Protein AF-A0A8H7IJD4-F1 (afdb_monomer_lite)

Radius of gyration: 26.5 Å; chains: 1; bounding box: 84×58×60 Å

InterPro domains:
  IPR009772 Cell division cycle protein 123 [PF07065] (164-296)
  IPR009772 Cell division cycle protein 123 [PTHR15323] (153-296)
  IPR036908 RlpA-like domain superfamily [G3DSA:2.40.40.10] (38-141)
  IPR036908 RlpA-like domain superfamily [SSF50685] (39-132)

Secondary structure (DSSP, 8-state):
------EEEEE--PPPPP-PPPPPP---------PPPSS------EEE--GGGS--TTS----TTS-EEEEEHHHHHHT-SSS-GGG-TTTT-EEEEEETTEEEEEEEEEEESS--TT-EEE-HHHHTTT-TT-SS---TT------SPPP-HHHHHHTSHHHHHHHHTTTS--EEEE----HHHHHHHHSSS-PPPTT-S--------------------------------HHHHHHHHHHHHHHSSEEEE-SS---GGGGGG--SSSTT-B-SHHHHHHHHHT-HHHHHTT-HHHHTTT-

Structure (mmCIF, N/CA/C/O backbone):
data_AF-A0A8H7IJD4-F1
#
_entry.id   AF-A0A8H7IJD4-F1
#
loop_
_atom_site.group_PDB
_atom_site.id
_atom_site.type_symbol
_atom_site.label_atom_id
_atom_site.label_alt_id
_atom_site.label_comp_id
_atom_site.label_asym_id
_atom_site.label_entity_id
_atom_site.label_seq_id
_atom_site.pdbx_PDB_ins_code
_atom_site.Cartn_x
_atom_site.Cartn_y
_atom_site.Cartn_z
_atom_site.occupancy
_atom_site.B_iso_or_equiv
_atom_site.auth_seq_id
_atom_site.auth_comp_id
_atom_site.auth_asym_id
_atom_site.auth_atom_id
_atom_site.pdbx_PDB_model_num
ATOM 1 N N . MET A 1 1 ? 12.137 -25.900 -1.330 1.00 32.31 1 MET A N 1
ATOM 2 C CA . MET A 1 1 ? 12.621 -24.889 -2.290 1.00 32.31 1 MET A CA 1
ATOM 3 C C . MET A 1 1 ? 11.416 -24.351 -3.039 1.00 32.31 1 MET A C 1
ATOM 5 O O . MET A 1 1 ? 10.954 -24.992 -3.971 1.00 32.31 1 MET A O 1
ATOM 9 N N . TYR A 1 2 ? 10.829 -23.260 -2.551 1.00 36.00 2 TYR A N 1
ATOM 10 C CA . TYR A 1 2 ? 9.745 -22.553 -3.235 1.00 36.00 2 TYR A CA 1
ATOM 11 C C . TYR A 1 2 ? 10.365 -21.300 -3.863 1.00 36.00 2 TYR A C 1
ATOM 13 O O . TYR A 1 2 ? 11.149 -20.629 -3.205 1.00 36.00 2 TYR A O 1
ATOM 21 N N . ALA A 1 3 ? 10.101 -21.036 -5.142 1.00 40.50 3 ALA A N 1
ATOM 22 C CA . ALA A 1 3 ? 10.616 -19.856 -5.835 1.00 40.50 3 ALA A CA 1
ATOM 23 C C . ALA A 1 3 ? 9.852 -18.612 -5.352 1.00 40.50 3 ALA A C 1
ATOM 25 O O . ALA A 1 3 ? 8.626 -18.565 -5.479 1.00 40.50 3 ALA A O 1
ATOM 26 N N . PHE A 1 4 ? 10.558 -17.641 -4.764 1.00 48.38 4 PHE A N 1
ATOM 27 C CA . PHE A 1 4 ? 9.949 -16.586 -3.942 1.00 48.38 4 PHE A CA 1
ATOM 28 C C . PHE A 1 4 ? 9.751 -15.228 -4.616 1.00 48.38 4 PHE A C 1
ATOM 30 O O . PHE A 1 4 ? 9.221 -14.333 -3.971 1.00 48.38 4 PHE A O 1
ATOM 37 N N . ALA A 1 5 ? 10.030 -15.063 -5.905 1.00 37.16 5 ALA A N 1
ATOM 38 C CA . ALA A 1 5 ? 9.711 -13.810 -6.582 1.00 37.16 5 ALA A CA 1
ATOM 39 C C . ALA A 1 5 ? 8.950 -14.075 -7.888 1.00 37.16 5 ALA A C 1
ATOM 41 O O . ALA A 1 5 ? 9.388 -14.822 -8.766 1.00 37.16 5 ALA A O 1
ATOM 42 N N . LYS A 1 6 ? 7.761 -13.477 -8.000 1.00 49.88 6 LYS A N 1
ATOM 43 C CA . LYS A 1 6 ? 6.986 -13.391 -9.239 1.00 49.88 6 LYS A CA 1
ATOM 44 C C . LYS A 1 6 ? 6.673 -11.923 -9.499 1.00 49.88 6 LYS A C 1
ATOM 46 O O . LYS A 1 6 ? 6.167 -11.239 -8.612 1.00 49.88 6 LYS A O 1
ATOM 51 N N . LEU A 1 7 ? 6.964 -11.453 -10.707 1.00 51.03 7 LEU A N 1
ATOM 52 C CA . LEU A 1 7 ? 6.676 -10.087 -11.140 1.00 51.03 7 LEU A CA 1
ATOM 53 C C . LEU A 1 7 ? 5.297 -10.054 -11.801 1.00 51.03 7 LEU A C 1
ATOM 55 O O . LEU A 1 7 ? 5.035 -10.809 -12.736 1.00 51.03 7 LEU A O 1
ATOM 59 N N . ALA A 1 8 ? 4.405 -9.191 -11.328 1.00 56.00 8 ALA A N 1
ATOM 60 C CA . ALA A 1 8 ? 3.090 -8.970 -11.915 1.00 56.00 8 ALA A CA 1
ATOM 61 C C . ALA A 1 8 ? 3.005 -7.577 -12.551 1.00 56.00 8 ALA A C 1
ATOM 63 O O . ALA A 1 8 ? 3.430 -6.588 -11.963 1.00 56.00 8 ALA A O 1
ATOM 64 N N . VAL A 1 9 ? 2.440 -7.515 -13.756 1.00 50.03 9 VAL A N 1
ATOM 65 C CA . VAL A 1 9 ? 2.388 -6.323 -14.613 1.00 50.03 9 VAL A CA 1
ATOM 66 C C . VAL A 1 9 ? 0.919 -6.016 -14.954 1.00 50.03 9 VAL A C 1
ATOM 68 O O . VAL A 1 9 ? 0.246 -6.871 -15.536 1.00 50.03 9 VAL A O 1
ATOM 71 N N . LEU A 1 10 ? 0.399 -4.847 -14.549 1.00 60.66 10 LEU A N 1
ATOM 72 C CA . LEU A 1 10 ? -1.043 -4.502 -14.535 1.00 60.66 10 LEU A CA 1
ATOM 73 C C . LEU A 1 10 ? -1.419 -3.324 -15.455 1.00 60.66 10 LEU A C 1
ATOM 75 O O . LEU A 1 10 ? -0.695 -2.340 -15.490 1.00 60.66 10 LEU A O 1
ATOM 79 N N . ALA A 1 11 ? -2.577 -3.387 -16.130 1.00 44.72 11 ALA A N 1
ATOM 80 C CA . ALA A 1 11 ? -3.060 -2.349 -17.061 1.00 44.72 11 ALA A CA 1
ATOM 81 C C . ALA A 1 11 ? -3.6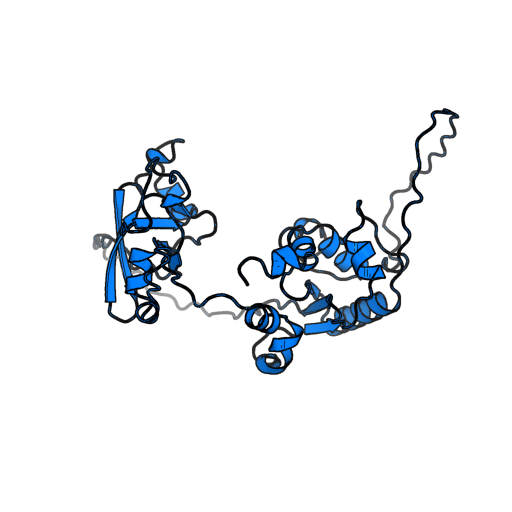22 -1.080 -16.373 1.00 44.72 11 ALA A C 1
ATOM 83 O O . ALA A 1 11 ? -4.400 -1.176 -15.423 1.00 44.72 11 ALA A O 1
ATOM 84 N N . SER A 1 12 ? -3.302 0.105 -16.908 1.00 38.91 12 SER A N 1
ATOM 85 C CA . SER A 1 12 ? -3.853 1.406 -16.479 1.00 38.91 12 SER A CA 1
ATOM 86 C C . SER A 1 12 ? -5.129 1.757 -17.261 1.00 38.91 12 SER A C 1
ATOM 88 O O . SER A 1 12 ? -5.119 1.745 -18.490 1.00 38.91 12 SER A O 1
ATOM 90 N N . ALA A 1 13 ? -6.241 2.058 -16.578 1.00 44.47 13 ALA A N 1
ATOM 91 C CA . ALA A 1 13 ? -7.518 2.400 -17.214 1.00 44.47 13 ALA A CA 1
ATOM 92 C C . ALA A 1 13 ? -7.919 3.859 -16.932 1.00 44.47 13 ALA A C 1
ATOM 94 O O . ALA A 1 13 ? -8.207 4.225 -15.794 1.00 44.47 13 ALA A O 1
ATOM 95 N N . LEU A 1 14 ? -7.978 4.676 -17.988 1.00 46.97 14 LEU A N 1
ATOM 96 C CA . LEU A 1 14 ? -8.538 6.031 -17.984 1.00 46.97 14 LEU A CA 1
ATOM 97 C C . LEU A 1 14 ? -10.063 5.976 -18.170 1.00 46.97 14 LEU A C 1
ATOM 99 O O . LEU A 1 14 ? -10.569 5.333 -19.090 1.00 46.97 14 LEU A O 1
ATOM 103 N N . GLY A 1 15 ? -10.792 6.648 -17.275 1.00 37.59 15 GLY A N 1
ATOM 104 C CA . GLY A 1 15 ? -12.252 6.732 -17.276 1.00 37.59 15 GLY A CA 1
ATOM 105 C C . GLY A 1 15 ? -12.807 7.608 -18.404 1.00 37.59 15 GLY A C 1
ATOM 106 O O . GLY A 1 15 ? -12.316 8.704 -18.664 1.00 37.59 15 GLY A O 1
ATOM 107 N N . LEU A 1 16 ? -13.859 7.114 -19.059 1.00 41.88 16 LEU A N 1
ATOM 108 C CA . LEU A 1 16 ? -14.619 7.812 -20.097 1.00 41.88 16 LEU A CA 1
ATOM 109 C C . LEU A 1 16 ? -15.575 8.843 -19.470 1.00 41.88 16 LEU A C 1
ATOM 111 O O . LEU A 1 16 ? -16.398 8.504 -18.620 1.00 41.88 16 LEU A O 1
ATOM 115 N N . PHE A 1 17 ? -15.492 10.093 -19.929 1.00 43.00 17 PHE A N 1
ATOM 116 C CA . PHE A 1 17 ? -16.429 11.169 -19.596 1.00 43.00 17 PHE A CA 1
ATOM 117 C C . PHE A 1 17 ? -17.812 10.911 -20.220 1.00 43.00 17 PHE A C 1
ATOM 119 O O . PHE A 1 17 ? -17.923 10.699 -21.426 1.00 43.00 17 PHE A O 1
ATOM 126 N N . SER A 1 18 ? -18.874 10.988 -19.412 1.00 43.34 18 SER A N 1
ATOM 127 C CA . SER A 1 18 ? -20.258 11.137 -19.893 1.00 43.34 18 SER A CA 1
ATOM 128 C C . SER A 1 18 ? -20.659 12.618 -19.884 1.00 43.34 18 SER A C 1
ATOM 130 O O . SER A 1 18 ? -20.378 13.297 -18.895 1.00 43.34 18 SER A O 1
ATOM 132 N N . PRO A 1 19 ? -21.346 13.140 -20.917 1.00 39.88 19 PRO A N 1
ATOM 133 C CA . PRO A 1 19 ? -21.900 14.484 -20.883 1.00 39.88 19 PRO A CA 1
ATOM 134 C C . PRO A 1 19 ? -23.289 14.442 -20.231 1.00 39.88 19 PRO A C 1
ATOM 136 O O . PRO A 1 19 ? -24.217 13.835 -20.764 1.00 39.88 19 PRO A O 1
ATOM 139 N N . ALA A 1 20 ? -23.453 15.086 -19.076 1.00 42.00 20 ALA A N 1
ATOM 140 C CA . ALA A 1 20 ? -24.772 15.331 -18.498 1.00 42.00 20 ALA A CA 1
ATOM 141 C C . ALA A 1 20 ? -25.322 16.664 -19.033 1.00 42.00 20 ALA A C 1
ATOM 143 O O . ALA A 1 20 ? -24.683 17.706 -18.890 1.00 42.00 20 ALA A O 1
ATOM 144 N N . LEU A 1 21 ? -26.505 16.629 -19.658 1.00 42.41 21 LEU A N 1
ATOM 145 C CA . LEU A 1 21 ? -27.267 17.827 -20.015 1.00 42.41 21 LEU A CA 1
ATOM 146 C C . LEU A 1 21 ? -27.738 18.541 -18.739 1.00 42.41 21 LEU A C 1
ATOM 148 O O . LEU A 1 21 ? -28.392 17.936 -17.892 1.00 42.41 21 LEU A O 1
ATOM 152 N N . ALA A 1 22 ? -27.453 19.838 -18.630 1.00 36.25 22 ALA A N 1
ATOM 153 C CA . ALA A 1 22 ? -27.992 20.691 -17.578 1.00 36.25 22 ALA A CA 1
ATOM 154 C C . ALA A 1 22 ? -29.443 21.093 -17.901 1.00 36.25 22 ALA A C 1
ATOM 156 O O . ALA A 1 22 ? -29.710 21.680 -18.950 1.00 36.25 22 ALA A O 1
ATOM 157 N N . ALA A 1 23 ? -30.371 20.810 -16.986 1.00 38.56 23 ALA A N 1
ATOM 158 C CA . ALA A 1 23 ? -31.701 21.415 -16.973 1.00 38.56 23 ALA A CA 1
ATOM 159 C C . ALA A 1 23 ? -31.682 22.678 -16.087 1.00 38.56 23 ALA A C 1
ATOM 161 O O . ALA A 1 23 ? -31.020 22.670 -15.046 1.00 38.56 23 ALA A O 1
ATOM 162 N N . PRO A 1 24 ? -32.388 23.763 -16.454 1.00 43.06 24 PRO A N 1
ATOM 163 C CA . PRO A 1 24 ? -32.412 24.981 -15.655 1.00 43.06 24 PRO A CA 1
ATOM 164 C C . PRO A 1 24 ? -33.310 24.783 -14.427 1.00 43.06 24 PRO A C 1
ATOM 166 O O . PRO A 1 24 ? -34.493 24.472 -14.562 1.00 43.06 24 PRO A O 1
ATOM 169 N N . VAL A 1 25 ? -32.764 24.984 -13.226 1.00 40.50 25 VAL A N 1
ATOM 170 C CA . VAL A 1 25 ? -33.562 25.060 -11.995 1.00 40.50 25 VAL A CA 1
ATOM 171 C C . VAL A 1 25 ? -33.863 26.526 -11.708 1.00 40.50 25 VAL A C 1
ATOM 173 O O . VAL A 1 25 ? -32.970 27.364 -11.611 1.00 40.50 25 VAL A O 1
ATOM 176 N N . ASN A 1 26 ? -35.156 26.818 -11.623 1.00 37.84 26 ASN A N 1
ATOM 177 C CA . ASN A 1 26 ? -35.728 28.132 -11.384 1.00 37.84 26 ASN A CA 1
ATOM 178 C C . ASN A 1 26 ? -35.347 28.622 -9.972 1.00 37.84 26 ASN A C 1
ATOM 180 O O . ASN A 1 26 ? -35.748 28.017 -8.979 1.00 37.84 26 ASN A O 1
ATOM 184 N N . SER A 1 27 ? -34.577 29.708 -9.877 1.00 40.97 27 SER A N 1
ATOM 185 C CA . SER A 1 27 ? -34.180 30.313 -8.601 1.00 40.97 27 SER A CA 1
ATOM 186 C C . SER A 1 27 ? -35.348 31.057 -7.955 1.00 40.97 27 SER A C 1
ATOM 188 O O . SER A 1 27 ? -35.550 32.246 -8.193 1.00 40.97 27 SER A O 1
ATOM 190 N N . THR A 1 28 ? -36.095 30.382 -7.088 1.00 40.06 28 THR A N 1
ATOM 191 C CA . THR A 1 28 ? -36.866 31.045 -6.030 1.00 40.06 28 THR A CA 1
ATOM 192 C C . THR A 1 28 ? -36.027 31.025 -4.761 1.00 40.06 28 THR A C 1
ATOM 194 O O . THR A 1 28 ? -36.040 30.054 -4.009 1.00 40.06 28 THR A O 1
ATOM 197 N N . ALA A 1 29 ? -35.249 32.087 -4.552 1.00 44.56 29 ALA A N 1
ATOM 198 C CA . ALA A 1 29 ? -34.536 32.317 -3.305 1.00 44.56 29 ALA A CA 1
ATOM 199 C C . ALA A 1 29 ? -35.546 32.712 -2.217 1.00 44.56 29 ALA A C 1
ATOM 201 O O . ALA A 1 29 ? -35.879 33.885 -2.055 1.00 44.56 29 ALA A O 1
ATOM 202 N N . THR A 1 30 ? -36.058 31.724 -1.487 1.00 40.84 30 THR A N 1
ATOM 203 C CA . THR A 1 30 ? -36.620 31.939 -0.154 1.00 40.84 30 THR A CA 1
ATOM 204 C C . THR A 1 30 ? -35.477 31.794 0.837 1.00 40.84 30 THR A C 1
ATOM 206 O O . THR A 1 30 ? -34.952 30.704 1.056 1.00 40.84 30 THR A O 1
ATOM 209 N N . SER A 1 31 ? -35.040 32.930 1.372 1.00 46.31 31 SER A N 1
ATOM 210 C CA . SER A 1 31 ? -34.027 33.035 2.417 1.00 46.31 31 SER A CA 1
ATOM 211 C C . SER A 1 31 ? -34.569 32.497 3.741 1.00 46.31 31 SER A C 1
ATOM 213 O O . SER A 1 31 ? -34.860 33.269 4.650 1.00 46.31 31 SER A O 1
ATOM 215 N N . ASP A 1 32 ? -34.699 31.180 3.855 1.00 37.69 32 ASP A N 1
ATOM 216 C CA . ASP A 1 32 ? -34.815 30.526 5.150 1.00 37.69 32 ASP A CA 1
ATOM 217 C C . ASP A 1 32 ? -33.405 30.181 5.628 1.00 37.69 32 ASP A C 1
ATOM 219 O O . ASP A 1 32 ? -32.686 29.379 5.028 1.00 37.69 32 ASP A O 1
ATOM 223 N N . LEU A 1 33 ? -32.987 30.835 6.711 1.00 36.69 33 LEU A N 1
ATOM 224 C CA . LEU A 1 33 ? -31.802 30.465 7.475 1.00 36.69 33 LEU A CA 1
ATOM 225 C C . LEU A 1 33 ? -32.009 29.049 8.029 1.00 36.69 33 LEU A C 1
ATOM 227 O O . LEU A 1 33 ? -32.523 28.867 9.131 1.00 36.69 33 LEU A O 1
ATOM 231 N N . ALA A 1 34 ? -31.602 28.038 7.265 1.00 37.16 34 ALA A N 1
ATOM 232 C CA . ALA A 1 34 ? -31.442 26.693 7.784 1.00 37.16 34 ALA A CA 1
ATOM 233 C C . ALA A 1 34 ? -30.276 26.711 8.779 1.00 37.16 34 ALA A C 1
ATOM 235 O O . ALA A 1 34 ? -29.123 26.955 8.411 1.00 37.16 34 ALA A O 1
ATOM 236 N N . ALA A 1 35 ? -30.570 26.461 10.054 1.00 31.30 35 ALA A N 1
ATOM 237 C CA . ALA A 1 35 ? -29.542 26.097 11.013 1.00 31.30 35 ALA A CA 1
ATOM 238 C C . ALA A 1 35 ? -28.760 24.909 10.429 1.00 31.30 35 ALA A C 1
ATOM 240 O O . ALA A 1 35 ? -29.358 23.878 10.120 1.00 31.30 35 ALA A O 1
ATOM 241 N N . ARG A 1 36 ? -27.439 25.054 10.238 1.00 34.78 36 ARG A N 1
ATOM 242 C CA . ARG A 1 36 ? -26.569 23.913 9.920 1.00 34.78 36 ARG A CA 1
ATOM 243 C C . ARG A 1 36 ? -26.817 22.860 10.997 1.00 34.78 36 ARG A C 1
ATOM 245 O O . ARG A 1 36 ? -26.595 23.144 12.174 1.00 34.78 36 ARG A O 1
ATOM 252 N N . ALA A 1 37 ? -27.336 21.698 10.605 1.00 33.88 37 ALA A N 1
ATOM 253 C CA . ALA A 1 37 ? -27.493 20.574 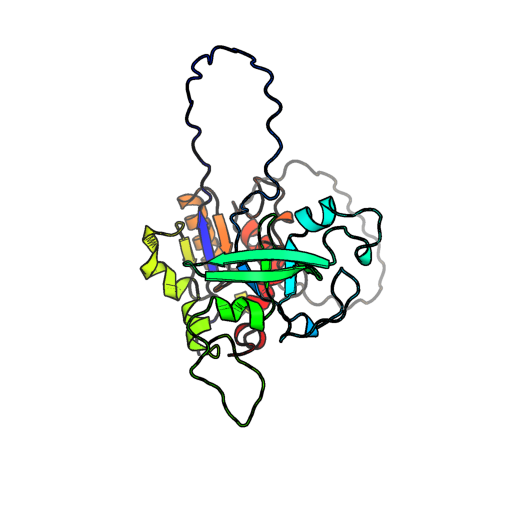11.512 1.00 33.88 37 ALA A CA 1
ATOM 254 C C . ALA A 1 37 ? -26.138 20.332 12.205 1.00 33.88 37 ALA A C 1
ATOM 256 O O . ALA A 1 37 ? -25.107 20.323 11.529 1.00 33.88 37 ALA A O 1
ATOM 257 N N . PRO A 1 38 ? -26.088 20.226 13.540 1.00 37.97 38 PRO A N 1
ATOM 258 C CA . PRO A 1 38 ? -24.831 19.973 14.208 1.00 37.97 38 PRO A CA 1
ATOM 259 C C . PRO A 1 38 ? -24.474 18.506 13.947 1.00 37.97 38 PRO A C 1
ATOM 261 O O . PRO A 1 38 ? -25.222 17.619 14.351 1.00 37.97 38 PRO A O 1
ATOM 264 N N . TYR A 1 39 ? -23.322 18.288 13.310 1.00 43.09 39 TYR A N 1
ATOM 265 C CA . TYR A 1 39 ? -22.678 16.993 13.057 1.00 43.09 39 TYR A CA 1
ATOM 266 C C . TYR A 1 39 ? -23.255 16.210 11.871 1.00 43.09 39 TYR A C 1
ATOM 268 O O . TYR A 1 39 ? -24.180 15.410 12.010 1.00 43.09 39 TYR A O 1
ATOM 276 N N . ASP A 1 40 ? -22.660 16.429 10.696 1.00 52.22 40 ASP A N 1
ATOM 277 C CA . ASP A 1 40 ? -22.860 15.577 9.528 1.00 52.22 40 ASP A CA 1
ATOM 278 C C . ASP A 1 40 ? -22.531 14.116 9.884 1.00 52.22 40 ASP A C 1
ATOM 280 O O . ASP A 1 40 ? -21.568 13.817 10.595 1.00 52.22 40 ASP A O 1
ATOM 284 N N . VAL A 1 41 ? -23.349 13.177 9.407 1.00 57.56 41 VAL A N 1
ATOM 285 C CA . VAL A 1 41 ? -22.990 11.757 9.443 1.00 57.56 41 VAL A CA 1
ATOM 286 C C . VAL A 1 41 ? -21.893 11.553 8.407 1.00 57.56 41 VAL A C 1
ATOM 288 O O . VAL A 1 41 ? -22.146 11.571 7.202 1.00 57.56 41 VAL A O 1
ATOM 291 N N . HIS A 1 42 ? -20.668 11.369 8.881 1.00 66.88 42 HIS A N 1
ATOM 292 C CA . HIS A 1 42 ? -19.523 11.066 8.035 1.00 66.88 42 HIS A CA 1
ATOM 293 C C . HIS A 1 42 ? -19.479 9.557 7.762 1.00 66.88 42 HIS A C 1
ATOM 295 O O . HIS A 1 42 ? -19.445 8.753 8.691 1.00 66.88 42 HIS A O 1
ATOM 301 N N . ASN A 1 43 ? -19.496 9.167 6.483 1.00 77.19 43 ASN A N 1
ATOM 302 C CA . ASN A 1 43 ? -19.272 7.781 6.068 1.00 77.19 43 ASN A CA 1
ATOM 303 C C . ASN A 1 43 ? -17.784 7.610 5.734 1.00 77.19 43 ASN A C 1
ATOM 305 O O . ASN A 1 43 ? -17.310 8.172 4.744 1.00 77.19 43 ASN A O 1
ATOM 309 N N . GLY A 1 44 ? -17.067 6.852 6.559 1.00 80.25 44 GLY A N 1
ATOM 310 C CA . GLY A 1 44 ? -15.646 6.547 6.395 1.00 80.25 44 GLY A CA 1
ATOM 311 C C . GLY A 1 44 ? -15.311 5.145 6.894 1.00 80.25 44 GLY A C 1
ATOM 312 O O . GLY A 1 44 ? -16.181 4.422 7.388 1.00 80.25 44 GLY A O 1
ATOM 313 N N . TRP A 1 45 ? -14.056 4.747 6.724 1.00 85.12 45 TRP A N 1
ATOM 314 C CA . TRP A 1 45 ? -13.544 3.470 7.205 1.00 85.12 45 TRP A CA 1
ATOM 315 C C . TRP A 1 45 ? -13.184 3.563 8.686 1.00 85.12 45 TRP A C 1
ATOM 317 O O . TRP A 1 45 ? -12.699 4.589 9.161 1.00 85.12 45 TRP A O 1
ATOM 327 N N . ALA A 1 46 ? -13.425 2.471 9.410 1.00 88.62 46 ALA A N 1
ATOM 328 C CA . ALA A 1 46 ? -12.948 2.305 10.773 1.00 88.62 46 ALA A CA 1
ATOM 329 C C . ALA A 1 46 ? -11.802 1.290 10.794 1.00 88.62 46 ALA A C 1
ATOM 331 O O . ALA A 1 46 ? -11.956 0.174 10.289 1.00 88.62 46 ALA A O 1
ATOM 332 N N . SER A 1 47 ? -10.682 1.668 11.397 1.00 90.69 47 SER A N 1
ATOM 333 C CA . SER A 1 47 ? -9.558 0.789 11.728 1.00 90.69 47 SER A CA 1
ATOM 334 C C . SER A 1 47 ? -9.308 0.811 13.237 1.00 90.69 47 SER A C 1
ATOM 336 O O . SER A 1 47 ? -10.169 1.259 14.004 1.00 90.69 47 SER A O 1
ATOM 338 N N . TRP A 1 48 ? -8.170 0.277 13.673 1.00 92.81 48 TRP A N 1
ATOM 339 C CA . TRP A 1 48 ? -7.732 0.382 15.056 1.00 92.81 48 TRP A CA 1
ATOM 340 C C . TRP A 1 48 ? -6.214 0.584 15.158 1.00 92.81 48 TRP A C 1
ATOM 342 O O . TRP A 1 48 ? -5.458 0.182 14.272 1.00 92.81 48 TRP A O 1
ATOM 352 N N . TYR A 1 49 ? -5.786 1.138 16.290 1.00 93.00 49 TYR A N 1
ATOM 353 C CA . TYR A 1 49 ? -4.385 1.334 16.664 1.00 93.00 49 TYR A CA 1
ATOM 354 C C . TYR A 1 49 ? -4.212 1.151 18.173 1.00 93.00 49 TYR A C 1
ATOM 356 O O . TYR A 1 49 ? -5.189 1.240 18.910 1.00 93.00 49 TYR A O 1
ATOM 364 N N . ASN A 1 50 ? -2.981 0.944 18.646 1.00 93.94 50 ASN A N 1
ATOM 365 C CA . ASN A 1 50 ? -2.676 0.869 20.079 1.00 93.94 50 ASN A CA 1
ATOM 366 C C . ASN A 1 50 ? -2.311 2.256 20.632 1.00 93.94 50 ASN A C 1
ATOM 368 O O . ASN A 1 50 ? -1.153 2.664 20.489 1.00 93.94 50 ASN A O 1
ATOM 372 N N . PRO A 1 51 ? -3.236 2.993 21.280 1.00 93.56 51 PRO A N 1
ATOM 373 C CA . PRO A 1 51 ? -2.907 4.262 21.929 1.00 93.56 51 PRO A CA 1
ATOM 374 C C . PRO A 1 51 ? -1.844 4.124 23.027 1.00 93.56 51 PRO A C 1
ATOM 376 O O . PRO A 1 51 ? -1.176 5.105 23.338 1.00 93.56 51 PRO A O 1
ATOM 379 N N . SER A 1 52 ? -1.650 2.926 23.590 1.00 92.25 52 SER A N 1
ATOM 380 C CA . SER A 1 52 ? -0.618 2.672 24.601 1.00 92.25 52 SER A CA 1
ATOM 381 C C . SER A 1 52 ? 0.815 2.743 24.063 1.00 92.25 52 SER A C 1
ATOM 383 O O . SER A 1 52 ? 1.750 2.931 24.845 1.00 92.25 52 SER A O 1
ATOM 385 N N . ALA A 1 53 ? 1.001 2.623 22.742 1.00 90.12 53 ALA A N 1
ATOM 386 C CA . ALA A 1 53 ? 2.314 2.572 22.101 1.00 90.12 53 ALA A CA 1
ATOM 387 C C . ALA A 1 53 ? 3.072 3.912 22.137 1.00 90.12 53 ALA A C 1
ATOM 389 O O . ALA A 1 53 ? 4.277 3.945 21.882 1.00 90.12 53 ALA A O 1
ATOM 390 N N . GLY A 1 54 ? 2.398 5.021 22.451 1.00 91.00 54 GLY A N 1
ATOM 391 C CA . GLY A 1 54 ? 3.014 6.341 22.475 1.00 91.00 54 GLY A CA 1
ATOM 392 C C . GLY A 1 54 ? 2.134 7.418 23.099 1.00 91.00 54 GLY A C 1
ATOM 393 O O . GLY A 1 54 ? 1.110 7.145 23.718 1.00 91.00 54 GLY A O 1
ATOM 394 N N . ILE A 1 55 ? 2.568 8.669 22.951 1.00 95.88 55 ILE A N 1
ATOM 395 C CA . ILE A 1 55 ? 1.777 9.847 23.321 1.00 95.88 55 ILE A CA 1
ATOM 396 C C . ILE A 1 55 ? 1.057 10.322 22.062 1.00 95.88 55 ILE A C 1
ATOM 398 O O . ILE A 1 55 ? 1.710 10.607 21.056 1.00 95.88 55 ILE A O 1
ATOM 402 N N . GLY A 1 56 ? -0.271 10.417 22.123 1.00 95.75 56 GLY A N 1
ATOM 403 C CA . GLY A 1 56 ? -1.070 10.890 20.998 1.00 95.75 56 GLY A CA 1
ATOM 404 C C . GLY A 1 56 ? -0.845 12.374 20.700 1.00 95.75 56 GLY A C 1
ATOM 405 O O . GLY A 1 56 ? -0.327 13.131 21.519 1.00 95.75 56 GLY A O 1
ATOM 406 N N . SER A 1 57 ? -1.307 12.827 19.541 1.00 97.19 57 SER A N 1
ATOM 407 C CA . SER A 1 57 ? -1.220 14.212 19.058 1.00 97.19 57 SER A CA 1
ATOM 408 C C . SER A 1 57 ? -1.939 15.220 19.958 1.00 97.19 57 SER A C 1
ATOM 410 O O . SER A 1 57 ? -1.682 16.412 19.847 1.00 97.19 57 SER A O 1
ATOM 412 N N . CYS A 1 58 ? -2.823 14.766 20.851 1.00 97.62 58 CYS A N 1
ATOM 413 C CA . CYS A 1 58 ? -3.408 15.607 21.895 1.00 97.62 58 CYS A CA 1
ATOM 414 C C . CYS A 1 58 ? -2.506 15.785 23.130 1.00 97.62 58 CYS A C 1
ATOM 416 O O . CYS A 1 58 ? -2.867 16.505 24.059 1.00 97.62 58 CYS A O 1
ATOM 418 N N . GLY A 1 59 ? -1.334 15.146 23.151 1.00 97.12 59 GLY A N 1
ATOM 419 C CA . GLY A 1 59 ? -0.360 15.215 24.237 1.00 97.12 59 GLY A CA 1
ATOM 420 C C . GLY A 1 59 ? -0.697 14.316 25.424 1.00 97.12 59 GLY A C 1
ATOM 421 O O . GLY A 1 59 ? -0.184 14.540 26.520 1.00 97.12 59 GLY A O 1
ATOM 422 N N . TRP A 1 60 ? -1.575 13.329 25.237 1.00 97.00 60 TRP A N 1
ATOM 423 C CA . TRP A 1 60 ? -2.038 12.434 26.294 1.00 97.00 60 TRP A CA 1
ATOM 424 C C . TRP A 1 60 ? -1.532 11.016 26.074 1.00 97.00 60 TRP A C 1
ATOM 426 O O . TRP A 1 60 ? -1.400 10.553 24.941 1.00 97.00 60 TRP A O 1
ATOM 436 N N . GLN A 1 61 ? -1.256 10.333 27.182 1.00 96.06 61 GLN A N 1
ATOM 437 C CA . GLN A 1 61 ? -1.030 8.899 27.178 1.00 96.06 61 GLN A CA 1
ATOM 438 C C . GLN A 1 61 ? -2.362 8.210 27.463 1.00 96.06 61 GLN A C 1
ATOM 440 O O . GLN A 1 61 ? -2.987 8.467 28.494 1.00 96.06 61 GLN A O 1
ATOM 445 N N . ASN A 1 62 ? -2.788 7.353 26.545 1.00 96.81 62 ASN A N 1
ATOM 446 C CA . ASN A 1 62 ? -4.047 6.625 26.624 1.00 96.81 62 ASN A CA 1
ATOM 447 C C . ASN A 1 62 ? -3.777 5.121 26.622 1.00 96.81 62 ASN A C 1
ATOM 449 O O . ASN A 1 62 ? -2.714 4.670 26.201 1.00 96.81 62 ASN A O 1
ATOM 453 N N . ARG A 1 63 ? -4.723 4.339 27.139 1.00 92.31 63 ARG A N 1
ATOM 454 C CA . ARG A 1 63 ? -4.600 2.878 27.205 1.00 92.31 63 ARG A CA 1
ATOM 455 C C . ARG A 1 63 ? -5.468 2.206 26.152 1.00 92.31 63 ARG A C 1
ATOM 457 O O . ARG A 1 63 ? -6.509 2.728 25.764 1.00 92.31 63 ARG A O 1
ATOM 464 N N . ASP A 1 64 ? -5.067 1.004 25.760 1.00 88.50 64 ASP A N 1
ATOM 465 C CA . ASP A 1 64 ? -5.776 0.195 24.761 1.00 88.50 64 ASP A CA 1
ATOM 466 C C . ASP A 1 64 ? -7.170 -0.253 25.239 1.00 88.50 64 ASP A C 1
ATOM 468 O O . ASP A 1 64 ? -8.035 -0.599 24.431 1.00 88.50 64 ASP A O 1
ATOM 472 N N . ASP A 1 65 ? -7.403 -0.218 26.557 1.00 88.19 65 ASP A N 1
ATOM 473 C CA . ASP A 1 65 ? -8.684 -0.527 27.188 1.00 88.19 65 ASP A CA 1
ATOM 474 C C . ASP A 1 65 ? -9.651 0.670 27.250 1.00 88.19 65 ASP A C 1
ATOM 476 O O . ASP A 1 65 ? -10.851 0.474 27.457 1.00 88.19 65 ASP A O 1
ATOM 480 N N . GLU A 1 66 ? -9.197 1.895 26.978 1.00 92.00 66 GLU A N 1
ATOM 481 C CA . GLU A 1 66 ? -10.034 3.100 26.972 1.00 92.00 66 GLU A CA 1
ATOM 482 C C . GLU A 1 66 ? -10.814 3.243 25.662 1.00 92.00 66 GLU A C 1
ATOM 484 O O . GLU A 1 66 ? -10.302 2.948 24.590 1.00 92.00 66 GLU A O 1
ATOM 489 N N . TRP A 1 67 ? -12.050 3.751 25.710 1.00 95.81 67 TRP A N 1
ATOM 490 C CA . TRP A 1 67 ? -12.841 4.037 24.504 1.00 95.81 67 TRP A CA 1
ATOM 491 C C . TRP A 1 67 ? -12.416 5.360 23.868 1.00 95.81 67 TRP A C 1
ATOM 493 O O . TRP A 1 67 ? -13.075 6.395 24.016 1.00 95.81 67 TRP A O 1
ATOM 503 N N . VAL A 1 68 ? -11.292 5.317 23.163 1.00 98.06 68 VAL A N 1
ATOM 504 C CA . VAL A 1 68 ? -10.673 6.460 22.492 1.00 98.06 68 VAL A CA 1
ATOM 505 C C . VAL A 1 68 ? -10.431 6.171 21.013 1.00 98.06 68 VAL A C 1
ATOM 507 O O . VAL A 1 68 ? -10.575 5.035 20.561 1.00 98.06 68 VAL A O 1
ATOM 510 N N . ALA A 1 69 ? -10.124 7.213 20.248 1.00 97.75 69 ALA A N 1
ATOM 511 C CA . ALA A 1 69 ? -9.872 7.125 18.822 1.00 97.75 69 ALA A CA 1
ATOM 512 C C . ALA A 1 69 ? -8.963 8.252 18.311 1.00 97.75 69 ALA A C 1
ATOM 514 O O . ALA A 1 69 ? -8.873 9.331 18.911 1.00 97.75 69 ALA A O 1
ATOM 515 N N . ALA A 1 70 ? -8.373 8.015 17.144 1.00 97.75 70 ALA A N 1
ATOM 516 C CA . ALA A 1 70 ? -7.714 9.008 16.317 1.00 97.75 70 ALA A CA 1
ATOM 517 C C . ALA A 1 70 ? -8.590 9.374 15.110 1.00 97.75 70 ALA A C 1
ATOM 519 O O . ALA A 1 70 ? -9.317 8.537 14.573 1.00 97.75 70 ALA A O 1
ATOM 520 N N . VAL A 1 71 ? -8.510 10.626 14.658 1.00 96.62 71 VAL A N 1
ATOM 521 C CA . VAL A 1 71 ? -9.187 11.094 13.432 1.00 96.62 71 VAL A CA 1
ATOM 522 C C . VAL A 1 71 ? -8.189 11.373 12.315 1.00 96.62 71 VAL A C 1
ATOM 524 O O . VAL A 1 71 ? -7.015 11.643 12.579 1.00 96.62 71 VAL A O 1
ATOM 527 N N . GLY A 1 72 ? -8.650 11.339 11.064 1.00 94.25 72 GLY A N 1
ATOM 528 C CA . GLY A 1 72 ? -7.827 11.641 9.894 1.00 94.25 72 GLY A CA 1
ATOM 529 C C . GLY A 1 72 ? -7.074 12.971 9.983 1.00 94.25 72 GLY A C 1
ATOM 530 O O . GLY A 1 72 ? -7.548 13.958 10.552 1.00 94.25 72 GLY A O 1
ATOM 531 N N . THR A 1 73 ? -5.884 13.008 9.382 1.00 93.94 73 THR A N 1
ATOM 532 C CA . THR A 1 73 ? -4.972 14.162 9.471 1.00 93.94 73 THR A CA 1
ATOM 533 C C . THR A 1 73 ? -5.583 15.463 8.973 1.00 93.94 73 THR A C 1
ATOM 535 O O . THR A 1 73 ? -5.437 16.481 9.644 1.00 93.94 73 THR A O 1
ATOM 538 N N . ALA A 1 74 ? -6.296 15.438 7.847 1.00 92.06 74 ALA A N 1
ATOM 539 C CA . ALA A 1 74 ? -6.921 16.636 7.291 1.00 92.06 74 ALA A CA 1
ATOM 540 C C . ALA A 1 74 ? -7.990 17.220 8.236 1.00 92.06 74 ALA A C 1
ATOM 542 O O . ALA A 1 74 ? -7.965 18.413 8.530 1.00 92.06 74 ALA A O 1
ATOM 543 N N . LEU A 1 75 ? -8.853 16.368 8.801 1.00 92.69 75 LEU A N 1
ATOM 544 C CA . LEU A 1 75 ? -9.867 16.783 9.773 1.00 92.69 75 LEU A CA 1
ATOM 545 C C . LEU A 1 75 ? -9.232 17.315 11.069 1.00 92.69 75 LEU A C 1
ATOM 547 O O . LEU A 1 75 ? -9.666 18.330 11.613 1.00 92.69 75 LEU A O 1
ATOM 551 N N . PHE A 1 76 ? -8.176 16.663 11.563 1.00 94.81 76 PHE A N 1
ATOM 552 C CA . PHE A 1 76 ? -7.448 17.138 12.740 1.00 94.81 76 PHE A CA 1
ATOM 553 C C . PHE A 1 76 ? -6.811 18.515 12.501 1.00 94.81 76 PHE A C 1
ATOM 555 O O . PHE A 1 76 ? -6.869 19.378 13.377 1.00 94.81 76 PHE A O 1
ATOM 562 N N . GLN A 1 77 ? -6.227 18.727 11.317 1.00 92.75 77 GLN A N 1
ATOM 563 C CA . GLN A 1 77 ? -5.574 19.978 10.923 1.00 92.75 77 GLN A CA 1
ATOM 564 C C . GLN A 1 77 ? -6.558 21.140 10.777 1.00 92.75 77 GLN A C 1
ATOM 566 O O . GLN A 1 77 ? -6.260 22.237 11.239 1.00 92.75 77 GLN A O 1
ATOM 571 N N . GLU A 1 78 ? -7.749 20.914 10.220 1.00 93.62 78 GLU A N 1
ATOM 572 C CA . GLU A 1 78 ? -8.809 21.936 10.153 1.00 93.62 78 GLU A CA 1
ATOM 573 C C . GLU A 1 78 ? -9.268 22.414 11.538 1.00 93.62 78 GLU A C 1
ATOM 575 O O . GLU A 1 78 ? -9.777 23.526 11.692 1.00 93.62 78 GLU A O 1
ATOM 580 N N . MET A 1 79 ? -9.074 21.579 12.561 1.00 92.50 79 MET A N 1
ATOM 581 C CA . MET A 1 79 ? -9.399 21.887 13.950 1.00 92.50 79 MET A CA 1
ATOM 582 C C . MET A 1 79 ? -8.231 22.478 14.747 1.00 92.50 79 MET A C 1
ATOM 584 O O . MET A 1 79 ? -8.416 22.821 15.921 1.00 92.50 79 MET A O 1
ATOM 588 N N . MET A 1 80 ? -7.054 22.635 14.139 1.00 94.38 80 MET A N 1
ATOM 589 C CA . MET A 1 80 ? -5.912 23.282 14.779 1.00 94.38 80 MET A CA 1
ATOM 590 C C . MET A 1 80 ? -6.208 24.754 15.059 1.00 94.38 80 MET A C 1
ATOM 592 O O . MET A 1 80 ? -6.827 25.458 14.262 1.00 94.38 80 MET A O 1
ATOM 596 N N . VAL A 1 81 ? -5.758 25.220 16.220 1.00 93.12 81 VAL A N 1
ATOM 597 C CA . VAL A 1 81 ? -5.878 26.630 16.625 1.00 93.12 81 VAL A CA 1
ATOM 598 C C . VAL A 1 81 ? -4.567 27.389 16.479 1.00 93.12 81 VAL A C 1
ATOM 600 O O . VAL A 1 81 ? -4.579 28.602 16.293 1.00 93.12 81 VAL A O 1
ATOM 603 N N . ASP A 1 82 ? -3.450 26.674 16.555 1.00 92.56 82 ASP A N 1
ATOM 604 C CA . ASP A 1 82 ? -2.088 27.176 16.451 1.00 92.56 82 ASP A CA 1
ATOM 605 C C . ASP A 1 82 ? -1.171 26.058 15.910 1.00 92.56 82 ASP A C 1
ATOM 607 O O . ASP A 1 82 ? -1.647 25.063 15.366 1.00 92.56 82 ASP A O 1
ATOM 611 N N . GLY A 1 83 ? 0.150 26.223 16.012 1.00 91.75 83 GLY A N 1
ATOM 612 C CA . GLY A 1 83 ? 1.119 25.206 15.589 1.00 91.75 83 GLY A CA 1
ATOM 613 C C . GLY A 1 83 ? 1.299 24.034 16.563 1.00 91.75 83 GLY A C 1
ATOM 614 O O . GLY A 1 83 ? 2.091 23.142 16.269 1.00 91.75 83 GLY A O 1
ATOM 615 N N . ASN A 1 84 ? 0.620 24.021 17.716 1.00 95.44 84 ASN A N 1
ATOM 616 C CA . ASN A 1 84 ? 0.748 22.973 18.724 1.00 95.44 84 ASN A CA 1
ATOM 617 C C . ASN A 1 84 ? -0.412 21.962 18.608 1.00 95.44 84 ASN A C 1
ATOM 619 O O . ASN A 1 84 ? -1.557 22.300 18.917 1.00 95.44 84 ASN A O 1
ATOM 623 N N . PRO A 1 85 ? -0.154 20.699 18.218 1.00 94.44 85 PRO A N 1
ATOM 624 C CA . PRO A 1 85 ? -1.211 19.705 18.017 1.00 94.44 85 PRO A CA 1
ATOM 625 C C . PRO A 1 85 ? -2.017 19.401 19.285 1.00 94.44 85 PRO A C 1
ATOM 627 O O . PRO A 1 85 ? -3.220 19.147 19.190 1.00 94.44 85 PRO A O 1
ATOM 630 N N . ASN A 1 86 ? -1.415 19.566 20.467 1.00 97.19 86 ASN A N 1
ATOM 631 C CA . ASN A 1 86 ? -2.082 19.352 21.752 1.00 97.19 86 A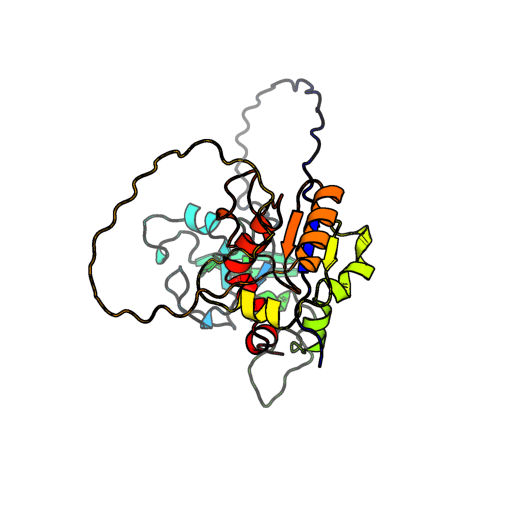SN A CA 1
ATOM 632 C C . ASN A 1 86 ? -3.238 20.340 21.995 1.00 97.19 86 ASN A C 1
ATOM 634 O O . ASN A 1 86 ? -4.085 20.110 22.854 1.00 97.19 86 ASN A O 1
ATOM 638 N N . HIS A 1 87 ? -3.265 21.460 21.265 1.00 95.25 87 HIS A N 1
ATOM 639 C CA . HIS A 1 87 ? -4.296 22.493 21.368 1.00 95.25 87 HIS A CA 1
ATOM 640 C C . HIS A 1 87 ? -5.406 22.345 20.321 1.00 95.25 87 HIS A C 1
ATOM 642 O O . HIS A 1 87 ? -6.321 23.173 20.279 1.00 95.25 87 HIS A O 1
ATOM 648 N N . SER A 1 88 ? -5.349 21.322 19.461 1.00 96.12 88 SER A N 1
ATOM 649 C CA . SER A 1 88 ? -6.391 21.085 18.463 1.00 96.12 88 SER A CA 1
ATOM 650 C C . SER A 1 88 ? -7.770 21.015 19.117 1.00 96.12 88 SER A C 1
ATOM 652 O O . SER A 1 88 ? -7.970 20.335 20.124 1.00 96.12 88 SER A O 1
ATOM 654 N N . LYS A 1 89 ? -8.772 21.657 18.503 1.00 96.44 89 LYS A N 1
ATOM 655 C CA . LYS A 1 89 ? -10.174 21.560 18.946 1.00 96.44 89 LYS A CA 1
ATOM 656 C C . LYS A 1 89 ? -10.740 20.148 18.808 1.00 96.44 89 LYS A C 1
ATOM 658 O O . LYS A 1 89 ? -11.832 19.912 19.326 1.00 96.44 89 LYS A O 1
ATOM 663 N N . ALA A 1 90 ? -10.038 19.253 18.110 1.00 94.50 90 ALA A N 1
ATOM 664 C CA . ALA A 1 90 ? -10.346 17.831 18.047 1.00 94.50 90 ALA A CA 1
ATOM 665 C C . ALA A 1 90 ? -10.166 17.158 19.414 1.00 94.50 90 ALA A C 1
ATOM 667 O O . ALA A 1 90 ? -10.969 16.312 19.803 1.00 94.50 90 ALA A O 1
ATOM 668 N N . CYS A 1 91 ? -9.136 17.559 20.158 1.00 96.75 91 CYS A N 1
ATOM 669 C CA . CYS A 1 91 ? -8.748 16.928 21.408 1.00 96.75 91 CYS A CA 1
ATOM 670 C C . CYS A 1 91 ? -9.836 17.072 22.474 1.00 96.75 91 CYS A C 1
ATOM 672 O O . CYS A 1 91 ? -10.356 18.160 22.728 1.00 96.75 91 CYS A O 1
ATOM 674 N N . GLY A 1 92 ? -10.216 15.949 23.087 1.00 91.56 92 GLY A N 1
ATOM 675 C CA . GLY A 1 92 ? -11.264 15.899 24.111 1.00 91.56 92 GLY A CA 1
ATOM 676 C C . GLY A 1 92 ? -12.690 16.000 23.559 1.00 91.56 92 GLY A C 1
ATOM 677 O O . GLY A 1 92 ? -13.652 15.995 24.332 1.00 91.56 92 GLY A O 1
ATOM 678 N N . LYS A 1 93 ? -12.865 16.067 22.231 1.00 94.62 93 LYS A N 1
ATOM 679 C CA . LYS A 1 93 ? -14.169 15.832 21.601 1.00 94.62 93 LYS A CA 1
ATOM 680 C C . LYS A 1 93 ? -14.519 14.357 21.658 1.00 94.62 93 LYS A C 1
ATOM 682 O O . LYS A 1 93 ? -13.697 13.504 21.975 1.00 94.62 93 LYS A O 1
ATOM 687 N N . THR A 1 94 ? -15.770 14.061 21.338 1.00 95.06 94 THR A N 1
ATOM 688 C CA . THR A 1 94 ? -16.258 12.689 21.271 1.00 95.06 94 THR A CA 1
ATOM 689 C C . THR A 1 94 ? -16.931 12.435 19.938 1.00 95.06 94 THR A C 1
ATOM 691 O O . THR A 1 94 ? -17.677 13.300 19.475 1.00 95.06 94 THR A O 1
ATOM 694 N N . ALA A 1 95 ? -16.733 11.248 19.378 1.00 91.25 95 ALA A N 1
ATOM 695 C CA . ALA A 1 95 ? -17.420 10.777 18.184 1.00 91.25 95 ALA A CA 1
ATOM 696 C C . ALA A 1 95 ? -18.387 9.641 18.538 1.00 91.25 95 ALA A C 1
ATOM 698 O O . ALA A 1 95 ? -18.080 8.793 19.377 1.00 91.25 95 ALA A O 1
ATOM 699 N N . ASN A 1 96 ? -19.548 9.625 17.882 1.00 92.06 96 ASN A N 1
ATOM 700 C CA . ASN A 1 96 ? -20.446 8.475 17.895 1.00 92.06 96 ASN A CA 1
ATOM 701 C C . ASN A 1 96 ? -20.140 7.623 16.663 1.00 92.06 96 ASN A C 1
ATOM 703 O O . ASN A 1 96 ? -20.396 8.050 15.540 1.00 92.06 96 ASN A O 1
ATOM 707 N N . VAL A 1 97 ? -19.616 6.420 16.871 1.00 91.44 97 VAL A N 1
ATOM 708 C CA . VAL A 1 97 ? -19.316 5.472 15.793 1.00 91.44 97 VAL A CA 1
ATOM 709 C C . VAL A 1 97 ? -20.473 4.497 15.704 1.00 91.44 97 VAL A C 1
ATOM 711 O O . VAL A 1 97 ? -20.876 3.946 16.727 1.00 91.44 97 VAL A O 1
ATOM 714 N N . SER A 1 98 ? -21.027 4.299 14.510 1.00 87.00 98 SER A N 1
ATOM 715 C CA . SER A 1 98 ? -22.165 3.400 14.302 1.00 87.00 98 SER A CA 1
ATOM 716 C C . SER A 1 98 ? -21.865 2.373 13.219 1.00 87.00 98 SER A C 1
ATOM 718 O O . SER A 1 98 ? -21.478 2.734 12.113 1.00 87.00 98 SER A O 1
ATOM 720 N N . TRP A 1 99 ? -22.088 1.096 13.524 1.00 82.81 99 TRP A N 1
ATOM 721 C CA . TRP A 1 99 ? -21.942 -0.012 12.584 1.00 82.81 99 TRP A CA 1
ATOM 722 C C . TRP A 1 99 ? -22.958 -1.112 12.893 1.00 82.81 99 TRP A C 1
ATOM 724 O O . TRP A 1 99 ? -23.139 -1.496 14.048 1.00 82.81 99 TRP A O 1
ATOM 734 N N . ASN A 1 100 ? -23.623 -1.626 11.854 1.00 80.38 100 ASN A N 1
ATOM 735 C CA . ASN A 1 100 ? -24.576 -2.740 11.942 1.00 80.38 100 ASN A CA 1
ATOM 736 C C . ASN A 1 100 ? -25.637 -2.583 13.061 1.00 80.38 100 ASN A C 1
ATOM 738 O O . ASN A 1 100 ? -25.918 -3.513 13.812 1.00 80.38 100 ASN A O 1
ATOM 742 N N . GLY A 1 101 ? -26.184 -1.371 13.215 1.00 81.00 101 GLY A N 1
ATOM 743 C CA . GLY A 1 101 ? -27.205 -1.054 14.223 1.00 81.00 101 GLY A CA 1
ATOM 744 C C . GLY A 1 101 ? -26.688 -0.867 15.656 1.00 81.00 101 GLY A C 1
ATOM 745 O O . GLY A 1 101 ? -27.476 -0.521 16.534 1.00 81.00 101 GLY A O 1
ATOM 746 N N . LYS A 1 102 ? -25.386 -1.050 15.907 1.00 82.56 102 LYS A N 1
ATOM 747 C CA . LYS A 1 102 ? -24.740 -0.709 17.179 1.00 82.56 102 LYS A CA 1
ATOM 748 C C . LYS A 1 102 ? -24.077 0.660 17.073 1.00 82.56 102 LYS A C 1
ATOM 750 O O . LYS A 1 102 ? -23.490 0.982 16.043 1.00 82.56 102 LYS A O 1
ATOM 755 N N . THR A 1 103 ? -24.115 1.425 18.160 1.00 88.69 103 THR A N 1
ATOM 756 C CA . THR A 1 103 ? -23.427 2.715 18.278 1.00 88.69 103 THR A CA 1
ATOM 757 C C . THR A 1 103 ? -22.618 2.746 19.566 1.00 88.69 103 THR A C 1
ATOM 759 O O . THR A 1 103 ? -23.122 2.352 20.619 1.00 88.69 103 THR A O 1
ATOM 762 N N . ILE A 1 104 ? -21.379 3.228 19.494 1.00 92.00 104 ILE A N 1
ATOM 763 C CA . ILE A 1 104 ? -20.541 3.517 20.664 1.00 92.00 104 ILE A CA 1
ATOM 764 C C . ILE A 1 104 ? -20.086 4.970 20.629 1.00 92.00 104 ILE A C 1
ATOM 766 O O . ILE A 1 104 ? -20.082 5.604 19.574 1.00 92.00 104 ILE A O 1
ATOM 770 N N . LYS A 1 105 ? -19.667 5.479 21.784 1.00 95.62 105 LYS A N 1
ATOM 771 C CA . LYS A 1 105 ? -19.106 6.819 21.925 1.00 95.62 105 LYS A CA 1
ATOM 772 C C . LYS A 1 105 ? -17.641 6.713 22.329 1.00 95.62 105 LYS A C 1
ATOM 774 O O . LYS A 1 105 ? -17.346 6.073 23.334 1.00 95.62 105 LYS A O 1
ATOM 779 N N . VAL A 1 106 ? -16.758 7.355 21.572 1.00 96.12 106 VAL A N 1
ATOM 780 C CA . VAL A 1 106 ? -15.305 7.367 21.813 1.00 96.12 106 VAL A CA 1
ATOM 781 C C . VAL A 1 106 ? -14.786 8.789 21.986 1.00 96.12 106 VAL A C 1
ATOM 783 O O . VAL A 1 106 ? -15.350 9.723 21.413 1.00 96.12 106 VAL A O 1
ATOM 786 N N . GLY A 1 107 ? -13.732 8.965 22.781 1.00 97.62 107 GLY A N 1
ATOM 787 C CA . GLY A 1 107 ? -13.001 10.230 22.907 1.00 97.62 107 GLY A CA 1
ATOM 788 C C . GLY A 1 107 ? -11.934 10.386 21.823 1.00 97.62 107 GLY A C 1
ATOM 789 O O . GLY A 1 107 ? -11.242 9.427 21.508 1.00 97.62 107 GLY A O 1
ATOM 790 N N . ILE A 1 108 ? -11.776 11.582 21.263 1.00 97.69 108 ILE A N 1
ATOM 791 C CA . ILE A 1 108 ? -10.725 11.868 20.280 1.00 97.69 108 ILE A CA 1
ATOM 792 C C . ILE A 1 108 ? -9.463 12.320 21.013 1.00 97.69 108 ILE A C 1
ATOM 794 O O . ILE A 1 108 ? -9.479 13.336 21.718 1.00 97.69 108 ILE A O 1
ATOM 798 N N . VAL A 1 109 ? -8.390 11.545 20.855 1.00 98.19 109 VAL A N 1
ATOM 799 C CA . VAL A 1 109 ? -7.126 11.717 21.597 1.00 98.19 109 VAL A CA 1
ATOM 800 C C . VAL A 1 109 ? -5.891 11.778 20.698 1.00 98.19 109 VAL A C 1
ATOM 802 O O . VAL A 1 109 ? -4.795 12.076 21.171 1.00 98.19 109 VAL A O 1
ATOM 805 N N . ASP A 1 110 ? -6.047 11.514 19.402 1.00 97.88 110 ASP A N 1
ATOM 806 C CA . ASP A 1 110 ? -4.923 11.479 18.475 1.00 97.88 110 ASP A CA 1
ATOM 807 C C . ASP A 1 110 ? -5.342 11.832 17.038 1.00 97.88 110 ASP A C 1
ATOM 809 O O . ASP A 1 110 ? -6.521 12.000 16.702 1.00 97.88 110 ASP A O 1
ATOM 813 N N . ARG A 1 111 ? -4.337 11.954 16.182 1.00 96.88 111 ARG A N 1
ATOM 814 C CA . ARG A 1 111 ? -4.411 12.134 14.746 1.00 96.88 111 ARG A CA 1
ATOM 815 C C . ARG A 1 111 ? -3.856 10.885 14.077 1.00 96.88 111 ARG A C 1
ATOM 817 O O . ARG A 1 111 ? -2.726 10.499 14.340 1.00 96.88 111 ARG A O 1
ATOM 824 N N . CYS A 1 112 ? -4.599 10.335 13.129 1.00 97.12 112 CYS A N 1
ATOM 825 C CA . CYS A 1 112 ? -4.157 9.231 12.291 1.00 97.12 112 CYS A CA 1
ATOM 826 C C . CYS A 1 112 ? -3.514 9.769 10.989 1.00 97.12 112 CYS A C 1
ATOM 828 O O . CYS A 1 112 ? -4.204 10.398 10.174 1.00 97.12 112 CYS A O 1
ATOM 830 N N . PRO A 1 113 ? -2.200 9.558 10.754 1.00 92.69 113 PRO A N 1
ATOM 831 C CA . PRO A 1 113 ? -1.515 10.000 9.533 1.00 92.69 113 PRO A CA 1
ATOM 832 C C . PRO A 1 113 ? -1.985 9.291 8.260 1.00 92.69 113 PRO A C 1
ATOM 834 O O . PRO A 1 113 ? -2.039 9.919 7.208 1.00 92.69 113 PRO A O 1
ATOM 837 N N . GLY A 1 114 ? -2.330 8.003 8.358 1.00 88.75 114 GLY A N 1
ATOM 838 C CA . GLY A 1 114 ? -2.739 7.175 7.217 1.00 88.75 114 GLY A CA 1
ATOM 839 C C . GLY A 1 114 ? -4.236 7.204 6.899 1.00 88.75 114 GLY A C 1
ATOM 840 O O . GLY A 1 114 ? -4.646 6.666 5.874 1.00 88.75 114 GLY A O 1
ATOM 841 N N . CYS A 1 115 ? -5.050 7.816 7.759 1.00 91.44 115 CYS A N 1
ATOM 842 C CA . CYS A 1 115 ? -6.504 7.818 7.635 1.00 91.44 115 CYS A CA 1
ATOM 843 C C . CYS A 1 115 ? -6.994 8.922 6.689 1.00 91.44 115 CYS A C 1
ATOM 845 O O . CYS A 1 115 ? -6.497 10.055 6.717 1.00 91.44 115 CYS A O 1
ATOM 847 N N . GLY A 1 116 ? -8.018 8.610 5.891 1.00 86.69 116 GLY A N 1
ATOM 848 C CA . GLY A 1 116 ? -8.762 9.583 5.101 1.00 86.69 116 GLY A CA 1
ATOM 849 C C . GLY A 1 116 ? -9.535 10.581 5.970 1.00 86.69 116 GLY A C 1
ATOM 850 O O . GLY A 1 116 ? -9.631 10.446 7.187 1.00 86.69 116 GLY A O 1
ATOM 851 N N . TYR A 1 117 ? -10.112 11.607 5.337 1.00 89.38 117 TYR A N 1
ATOM 852 C CA . TYR A 1 117 ? -10.775 12.716 6.041 1.00 89.38 117 TYR A CA 1
ATOM 853 C C . TYR A 1 117 ? -11.907 12.262 6.984 1.00 89.38 117 TYR A C 1
ATOM 855 O O . TYR A 1 117 ? -12.016 12.766 8.098 1.00 89.38 117 TYR A O 1
ATOM 863 N N . ASN A 1 118 ? -12.730 11.305 6.543 1.00 86.94 118 ASN A N 1
ATOM 864 C CA . ASN A 1 118 ? -13.871 10.778 7.305 1.00 86.94 118 ASN A CA 1
ATOM 865 C C . ASN A 1 118 ? -13.547 9.482 8.070 1.00 86.94 118 ASN A C 1
ATOM 867 O O . ASN A 1 118 ? -14.450 8.901 8.671 1.00 86.94 118 ASN A O 1
ATOM 871 N N . ASP A 1 119 ? -12.308 8.993 8.000 1.00 90.25 119 ASP A N 1
ATOM 872 C CA . ASP A 1 119 ? -11.924 7.725 8.616 1.00 90.25 119 ASP A CA 1
ATOM 873 C C . ASP A 1 119 ? -11.644 7.915 10.114 1.00 90.25 119 ASP A C 1
ATOM 875 O O . ASP A 1 119 ? -11.248 8.999 10.564 1.00 90.25 119 ASP A O 1
ATOM 879 N N . ILE A 1 120 ? -11.842 6.849 10.890 1.00 93.44 120 ILE A N 1
ATOM 880 C CA . ILE A 1 120 ? -11.607 6.838 12.334 1.00 93.44 120 ILE A CA 1
ATOM 881 C C . ILE A 1 120 ? -10.784 5.618 12.745 1.00 93.44 120 ILE A C 1
ATOM 883 O O . ILE A 1 120 ? -11.066 4.495 12.331 1.00 93.44 120 ILE A O 1
ATOM 887 N N . ASP A 1 121 ? -9.782 5.835 13.588 1.00 96.19 121 ASP A N 1
ATOM 888 C CA . ASP A 1 121 ? -8.897 4.782 14.079 1.00 96.19 121 ASP A CA 1
ATOM 889 C C . ASP A 1 121 ? -9.204 4.536 15.556 1.00 96.19 121 ASP A C 1
ATOM 891 O O . ASP A 1 121 ? -8.950 5.394 16.397 1.00 96.19 121 ASP A O 1
ATOM 895 N N . LEU A 1 122 ? -9.860 3.428 15.885 1.00 96.12 122 LEU A N 1
ATOM 896 C CA . LEU A 1 122 ? -10.373 3.164 17.231 1.00 96.12 122 LEU A CA 1
ATOM 897 C C . LEU A 1 122 ? -9.313 2.500 18.122 1.00 96.12 122 LEU A C 1
ATOM 899 O O . LEU A 1 122 ? -8.435 1.790 17.645 1.00 96.12 122 LEU A O 1
ATOM 903 N N . SER A 1 123 ? -9.427 2.644 19.439 1.00 95.69 123 SER A N 1
ATOM 904 C CA . SER A 1 123 ? -8.708 1.751 20.351 1.00 95.69 123 SER A CA 1
ATOM 905 C C . SER A 1 123 ? -9.200 0.299 20.211 1.00 95.69 123 SER A C 1
ATOM 907 O O . SER A 1 123 ? -10.348 0.072 19.797 1.00 95.69 123 SER A O 1
ATOM 909 N N . PRO A 1 124 ? -8.396 -0.698 20.626 1.00 92.19 124 PRO A N 1
ATOM 910 C CA . PRO A 1 124 ? -8.794 -2.099 20.695 1.00 92.19 124 PRO A CA 1
ATOM 911 C C . PRO A 1 124 ? -10.167 -2.337 21.317 1.00 92.19 124 PRO A C 1
ATOM 913 O O . PRO A 1 124 ? -11.039 -2.963 20.706 1.00 92.19 124 PRO A O 1
ATOM 916 N N . SER A 1 125 ? -10.390 -1.799 22.518 1.00 90.19 125 SER A N 1
ATOM 917 C CA . SER A 1 125 ? -11.618 -2.036 23.278 1.00 90.19 125 SER A CA 1
ATOM 918 C C . SER A 1 125 ? -12.853 -1.385 22.650 1.00 90.19 125 SER A C 1
ATOM 920 O O . SER A 1 125 ? -13.964 -1.911 22.796 1.00 90.19 125 SER A O 1
ATOM 922 N N . ALA A 1 126 ? -12.677 -0.270 21.931 1.00 92.19 126 ALA A N 1
ATOM 923 C CA . ALA A 1 126 ? -13.732 0.386 21.169 1.00 92.19 126 ALA A CA 1
ATOM 924 C C . ALA A 1 126 ? -14.037 -0.369 19.868 1.00 92.19 126 ALA A C 1
ATOM 926 O O . ALA A 1 126 ? -15.201 -0.665 19.592 1.00 92.19 126 ALA A O 1
ATOM 927 N N . PHE A 1 127 ? -13.016 -0.745 19.092 1.00 92.25 127 PHE A N 1
ATOM 928 C CA . PHE A 1 127 ? -13.190 -1.488 17.840 1.00 92.25 127 PHE A CA 1
ATOM 929 C C . PHE A 1 127 ? -13.871 -2.843 18.069 1.00 92.25 127 PHE A C 1
ATOM 931 O O . PHE A 1 127 ? -14.770 -3.235 17.317 1.00 92.25 127 PHE A O 1
ATOM 938 N N . GLN A 1 128 ? -13.527 -3.516 19.173 1.00 84.94 128 GLN A N 1
ATOM 939 C CA . GLN A 1 128 ? -14.105 -4.804 19.566 1.00 84.94 128 GLN A CA 1
ATOM 940 C C . GLN A 1 128 ? -15.626 -4.756 19.740 1.00 84.94 128 GLN A C 1
ATOM 942 O O . GLN A 1 128 ? -16.318 -5.763 19.591 1.00 84.94 128 GLN A O 1
ATOM 947 N N . GLN A 1 129 ? -16.188 -3.577 20.008 1.00 86.12 129 GLN A N 1
ATOM 948 C CA . GLN A 1 129 ? -17.633 -3.433 20.102 1.00 86.12 129 GLN A CA 1
ATOM 949 C C . GLN A 1 129 ? -18.333 -3.755 18.778 1.00 86.12 129 GLN A C 1
ATOM 951 O O . GLN A 1 129 ? -19.500 -4.147 18.816 1.00 86.12 129 GLN A O 1
ATOM 956 N N . PHE A 1 130 ? -17.647 -3.636 17.644 1.00 82.38 130 PHE A N 1
ATOM 957 C CA . PHE A 1 130 ? -18.195 -3.892 16.314 1.00 82.38 130 PHE A CA 1
ATOM 958 C C . PHE A 1 130 ? -17.699 -5.197 15.686 1.00 82.38 130 PHE A C 1
ATOM 960 O O . PHE A 1 130 ? -18.384 -5.744 14.819 1.00 82.38 130 PHE A O 1
ATOM 967 N N . SER A 1 131 ? -16.563 -5.739 16.138 1.00 66.69 131 SER A N 1
ATOM 968 C CA . SER A 1 131 ? -16.060 -7.039 15.696 1.00 66.69 131 SER A CA 1
ATOM 969 C C . SER A 1 131 ? -16.697 -8.166 16.519 1.00 66.69 131 SER A C 1
ATOM 971 O O . SER A 1 131 ? -16.175 -8.631 17.528 1.00 66.69 131 SER A O 1
ATOM 973 N N . GLY A 1 132 ? -17.861 -8.651 16.082 1.00 56.41 132 GLY A N 1
ATOM 974 C CA . GLY A 1 132 ? -18.565 -9.799 16.680 1.00 56.41 132 GLY A CA 1
ATOM 975 C C . GLY A 1 132 ? -17.827 -11.154 16.621 1.00 56.41 132 GLY A C 1
ATOM 976 O O . GLY A 1 132 ? -18.486 -12.179 16.489 1.00 56.41 132 GLY A O 1
ATOM 977 N N . LEU A 1 133 ? -16.489 -11.184 16.680 1.00 44.97 133 LEU A N 1
ATOM 978 C CA . LEU A 1 133 ? -15.633 -12.369 16.523 1.00 44.97 133 LEU A CA 1
ATOM 979 C C . LEU A 1 133 ? -14.551 -12.536 17.612 1.00 44.97 133 LEU A C 1
ATOM 981 O O . LEU A 1 133 ? -13.883 -13.562 17.630 1.00 44.97 133 LEU A O 1
ATOM 985 N N . ALA A 1 134 ? -14.395 -11.601 18.555 1.00 42.88 134 ALA A N 1
ATOM 986 C CA . ALA A 1 134 ? -13.300 -11.626 19.540 1.00 42.88 134 ALA A CA 1
ATOM 987 C C . ALA A 1 134 ? -13.706 -12.127 20.948 1.00 42.88 134 ALA A C 1
ATOM 989 O O . ALA A 1 134 ? -13.131 -11.703 21.946 1.00 42.88 134 ALA A O 1
ATOM 990 N N . MET A 1 135 ? -14.719 -12.997 21.060 1.00 40.72 135 MET A N 1
ATOM 991 C CA . MET A 1 135 ? -15.217 -13.525 22.349 1.00 40.72 135 MET A CA 1
ATOM 992 C C . MET A 1 135 ? -15.100 -15.053 22.485 1.00 40.72 135 MET A C 1
ATOM 994 O O . MET A 1 135 ? -15.910 -15.686 23.157 1.00 40.72 135 MET A O 1
ATOM 998 N N . SER A 1 136 ? -14.090 -15.679 21.875 1.00 37.50 136 SER A N 1
ATOM 999 C CA . SER A 1 136 ? -13.843 -17.112 22.111 1.00 37.50 136 SER A CA 1
ATOM 1000 C C . SER A 1 136 ? -12.383 -17.525 22.269 1.00 37.50 136 SER A C 1
ATOM 1002 O O . SER A 1 136 ? -12.103 -18.717 22.210 1.00 37.50 136 SER A O 1
ATOM 1004 N N . SER A 1 137 ? -11.448 -16.603 22.503 1.00 41.06 137 SER A N 1
ATOM 1005 C CA . SER A 1 137 ? -10.061 -16.997 22.780 1.00 41.06 137 SER A CA 1
ATOM 1006 C C . SER A 1 137 ? -9.413 -16.089 23.819 1.00 41.06 137 SER A C 1
ATOM 1008 O O . SER A 1 137 ? -8.556 -15.273 23.507 1.00 41.06 137 SER A O 1
ATOM 1010 N N . LEU A 1 138 ? -9.839 -16.227 25.075 1.00 43.25 138 LEU A N 1
ATOM 1011 C CA . LEU A 1 138 ? -9.009 -15.807 26.201 1.00 43.25 138 LEU A CA 1
ATOM 1012 C C . LEU A 1 138 ? -8.138 -17.002 26.592 1.00 43.25 138 LEU A C 1
ATOM 1014 O O . LEU A 1 138 ? -8.641 -17.988 27.131 1.00 43.25 138 LEU A O 1
ATOM 1018 N N . ASN A 1 139 ? -6.843 -16.920 26.290 1.00 44.06 139 ASN A N 1
ATOM 1019 C CA . ASN A 1 139 ? -5.839 -17.782 26.901 1.00 44.06 139 ASN A CA 1
ATOM 1020 C C . ASN A 1 139 ? -5.556 -17.232 28.316 1.00 44.06 139 ASN A C 1
ATOM 1022 O O . ASN A 1 139 ? -5.114 -16.088 28.421 1.00 44.06 139 ASN A O 1
ATOM 1026 N N . PRO A 1 140 ? -5.817 -17.982 29.402 1.00 49.69 140 PRO A N 1
ATOM 1027 C CA . PRO A 1 140 ? -5.622 -17.489 30.767 1.00 49.69 140 PRO A CA 1
ATOM 1028 C C . PRO A 1 140 ? -4.154 -17.199 31.129 1.00 49.69 140 PRO A C 1
ATOM 1030 O O . PRO A 1 140 ? -3.915 -16.511 32.118 1.00 49.69 140 PRO A O 1
ATOM 1033 N N . ASP A 1 141 ? -3.190 -17.656 30.323 1.00 49.38 141 ASP A N 1
ATOM 1034 C CA . ASP A 1 141 ? -1.757 -17.535 30.618 1.00 49.38 141 ASP A CA 1
ATOM 1035 C C . ASP A 1 141 ? -1.052 -16.371 29.887 1.00 49.38 141 ASP A C 1
ATOM 1037 O O . ASP A 1 141 ? 0.136 -16.141 30.109 1.00 49.38 141 ASP A O 1
ATOM 1041 N N . ASN A 1 142 ? -1.753 -15.610 29.030 1.00 44.72 142 ASN A N 1
ATOM 1042 C CA . ASN A 1 142 ? -1.190 -14.439 28.343 1.00 44.72 142 ASN A CA 1
ATOM 1043 C C . ASN A 1 142 ? -2.255 -13.334 28.142 1.00 44.72 142 ASN A C 1
ATOM 1045 O O . ASN A 1 142 ? -3.144 -13.502 27.308 1.00 44.72 142 ASN A O 1
ATOM 1049 N N . PRO A 1 143 ? -2.194 -12.200 28.870 1.00 45.44 143 PRO A N 1
ATOM 1050 C CA . PRO A 1 143 ? -3.236 -11.168 28.862 1.00 45.44 143 PRO A CA 1
ATOM 1051 C C . PRO A 1 143 ? -3.218 -10.251 27.625 1.00 45.44 143 PRO A C 1
ATOM 1053 O O . PRO A 1 143 ? -3.948 -9.261 27.593 1.00 45.44 143 PRO A O 1
ATOM 1056 N N . THR A 1 144 ? -2.411 -10.545 26.602 1.00 45.28 144 THR A N 1
ATOM 1057 C CA . THR A 1 144 ? -2.502 -9.845 25.315 1.00 45.28 144 THR A CA 1
ATOM 1058 C C . THR A 1 144 ? -3.766 -10.301 24.591 1.00 45.28 144 THR A C 1
ATOM 1060 O O . THR A 1 144 ? -3.879 -11.456 24.178 1.00 45.28 144 THR A O 1
ATOM 1063 N N . ILE A 1 145 ? -4.731 -9.395 24.467 1.00 49.34 145 ILE A N 1
ATOM 1064 C CA . ILE A 1 145 ? -5.995 -9.634 23.774 1.00 49.34 145 ILE A CA 1
ATOM 1065 C C . ILE A 1 145 ? -5.706 -9.631 22.272 1.00 49.34 145 ILE A C 1
ATOM 1067 O O . ILE A 1 145 ? -5.516 -8.571 21.681 1.00 49.34 145 ILE A O 1
ATOM 1071 N N . ASP A 1 146 ? -5.652 -10.815 21.663 1.00 52.31 146 ASP A N 1
ATOM 1072 C CA . ASP A 1 146 ? -5.479 -10.945 20.217 1.00 52.31 146 ASP A CA 1
ATOM 1073 C C . ASP A 1 146 ? -6.835 -10.714 19.531 1.00 52.31 146 ASP A C 1
ATOM 1075 O O . ASP A 1 146 ? -7.724 -11.568 19.510 1.00 52.31 146 ASP A O 1
ATOM 1079 N N . ILE A 1 147 ? -7.045 -9.477 19.077 1.00 57.31 147 ILE A N 1
ATOM 1080 C CA . ILE A 1 147 ? -8.280 -9.003 18.424 1.00 57.31 147 ILE A CA 1
ATOM 1081 C C . ILE A 1 147 ? -8.437 -9.642 17.036 1.00 57.31 147 ILE A C 1
ATOM 1083 O O . ILE A 1 147 ? -9.540 -9.681 16.481 1.00 57.31 147 ILE A O 1
ATOM 1087 N N . PHE A 1 148 ? -7.337 -10.149 16.481 1.00 58.84 148 PHE A N 1
ATOM 1088 C CA . PHE A 1 148 ? -7.271 -10.810 15.190 1.00 58.84 148 PHE A CA 1
ATOM 1089 C C . PHE A 1 148 ? -7.017 -12.299 15.397 1.00 58.84 148 PHE A C 1
ATOM 1091 O O . PHE A 1 148 ? -6.445 -12.701 16.408 1.00 58.84 148 PHE A O 1
ATOM 1098 N N . PRO A 1 149 ? -7.466 -13.161 14.469 1.00 69.81 149 PRO A N 1
ATOM 1099 C CA . PRO A 1 149 ? -6.947 -14.516 14.460 1.00 69.81 149 PRO A CA 1
ATOM 1100 C C . PRO A 1 149 ? -5.420 -14.442 14.314 1.00 69.81 149 PRO A C 1
ATOM 1102 O O . PRO A 1 149 ? -4.943 -13.584 13.563 1.00 69.81 149 PRO A O 1
ATOM 1105 N N . PRO A 1 150 ? -4.667 -15.345 14.967 1.00 74.25 150 PRO A N 1
ATOM 1106 C CA . PRO A 1 150 ? -3.229 -15.405 14.776 1.00 74.25 150 PRO A CA 1
ATOM 1107 C C . PRO A 1 150 ? -2.951 -15.522 13.280 1.00 74.25 150 PRO A C 1
ATOM 1109 O O . PRO A 1 150 ? -3.540 -16.366 12.589 1.00 74.25 150 PRO A O 1
ATOM 1112 N N . LEU A 1 151 ? -2.106 -14.628 12.771 1.00 79.50 151 LEU A N 1
ATOM 1113 C CA . LEU A 1 151 ? -1.651 -14.692 11.394 1.00 79.50 151 LEU A CA 1
ATOM 1114 C C . LEU A 1 151 ? -0.858 -15.992 11.251 1.00 79.50 151 LEU A C 1
ATOM 1116 O O . LEU A 1 151 ? -0.041 -16.318 12.102 1.00 79.50 151 LEU A O 1
ATOM 1120 N N . HIS A 1 152 ? -1.123 -16.780 10.215 1.00 85.69 152 HIS A N 1
ATOM 1121 C CA . HIS A 1 152 ? -0.295 -17.940 9.902 1.00 85.69 152 HIS A CA 1
ATOM 1122 C C . HIS A 1 152 ? 0.397 -17.713 8.568 1.00 85.69 152 HIS A C 1
ATOM 1124 O O . HIS A 1 152 ? -0.167 -17.108 7.652 1.00 85.69 152 HIS A O 1
ATOM 1130 N N . ARG A 1 153 ? 1.566 -18.329 8.373 1.00 89.19 153 ARG A N 1
ATOM 1131 C CA . ARG A 1 153 ? 2.257 -18.331 7.065 1.00 89.19 153 ARG A CA 1
ATOM 1132 C C . ARG A 1 153 ? 1.346 -18.646 5.871 1.00 89.19 153 ARG A C 1
ATOM 1134 O O . ARG A 1 153 ? 1.489 -18.046 4.811 1.00 89.19 153 ARG A O 1
ATOM 1141 N N . LYS A 1 154 ? 0.389 -19.569 6.026 1.00 90.56 154 LYS A N 1
ATOM 1142 C CA . LYS A 1 154 ? -0.583 -19.917 4.970 1.00 90.56 154 LYS A CA 1
ATOM 1143 C C . LYS A 1 154 ? -1.460 -18.732 4.542 1.00 90.56 154 LYS A C 1
ATOM 1145 O O . LYS A 1 154 ? -1.817 -18.651 3.371 1.00 90.56 154 LYS A O 1
ATOM 1150 N N . ASP A 1 155 ? -1.780 -17.830 5.465 1.00 89.44 155 ASP A N 1
ATOM 1151 C CA . ASP A 1 155 ? -2.656 -16.686 5.227 1.00 89.44 155 ASP A CA 1
ATOM 1152 C C . ASP A 1 155 ? -1.891 -15.635 4.409 1.00 89.44 155 ASP A C 1
ATOM 1154 O O . ASP A 1 155 ? -2.384 -15.152 3.391 1.00 89.44 155 ASP A O 1
ATOM 1158 N N . VAL A 1 156 ? -0.619 -15.399 4.754 1.00 90.00 156 VAL A N 1
ATOM 1159 C CA . VAL A 1 156 ? 0.301 -14.552 3.976 1.00 90.00 156 VAL A CA 1
ATOM 1160 C C . VAL A 1 156 ? 0.518 -15.109 2.563 1.00 90.00 156 VAL A C 1
ATOM 1162 O O . VAL A 1 156 ? 0.460 -14.368 1.577 1.00 90.00 156 VAL A O 1
ATOM 1165 N N . LEU A 1 157 ? 0.717 -16.425 2.430 1.00 91.50 157 LEU A N 1
ATOM 1166 C CA . LEU A 1 157 ? 0.869 -17.085 1.127 1.00 91.50 157 LEU A CA 1
ATOM 1167 C C . LEU A 1 157 ? -0.405 -16.990 0.270 1.00 91.50 157 LEU A C 1
ATOM 1169 O O . LEU A 1 157 ? -0.309 -16.819 -0.945 1.00 91.50 157 LEU A O 1
ATOM 1173 N N . ALA A 1 158 ? -1.593 -17.052 0.877 1.00 92.12 158 ALA A N 1
ATOM 1174 C CA . ALA A 1 158 ? -2.863 -16.889 0.168 1.00 92.12 158 ALA A CA 1
ATOM 1175 C C . ALA A 1 158 ? -3.046 -15.471 -0.409 1.00 92.12 158 ALA A C 1
ATOM 1177 O O . ALA A 1 158 ? -3.713 -15.300 -1.432 1.00 92.12 158 ALA A O 1
ATOM 1178 N N . CYS A 1 159 ? -2.409 -14.465 0.196 1.00 91.56 159 CYS A N 1
ATOM 1179 C CA . CYS A 1 159 ? -2.424 -13.077 -0.268 1.00 91.56 159 CYS A CA 1
ATOM 1180 C C . CYS A 1 159 ? -1.461 -12.791 -1.434 1.00 91.56 159 CYS A C 1
ATOM 1182 O O . CYS A 1 159 ? -1.498 -11.693 -1.997 1.00 91.56 159 CYS A O 1
ATOM 1184 N N . GLN A 1 160 ? -0.640 -13.759 -1.859 1.00 92.75 160 GLN A N 1
ATOM 1185 C CA . GLN A 1 160 ? 0.190 -13.598 -3.052 1.00 92.75 160 GLN A CA 1
ATOM 1186 C C . GLN A 1 160 ? -0.676 -13.387 -4.293 1.00 92.75 160 GLN A C 1
ATOM 1188 O O . GLN A 1 160 ? -1.612 -14.145 -4.547 1.00 92.75 160 GLN A O 1
ATOM 1193 N N . THR A 1 161 ? -0.293 -12.433 -5.141 1.00 92.88 161 THR A N 1
ATOM 1194 C CA . THR A 1 161 ? -1.008 -12.131 -6.393 1.00 92.88 161 THR A CA 1
ATOM 1195 C C . THR A 1 161 ? -1.233 -13.390 -7.233 1.00 92.88 161 THR A C 1
ATOM 1197 O O . THR A 1 161 ? -2.335 -13.620 -7.720 1.00 92.88 161 THR A O 1
ATOM 1200 N N . SER A 1 162 ? -0.237 -14.277 -7.325 1.00 92.38 162 SER A N 1
ATOM 1201 C CA . SER A 1 162 ? -0.383 -15.527 -8.083 1.00 92.38 162 SER A CA 1
ATOM 1202 C C . SER A 1 162 ? -1.342 -16.556 -7.472 1.00 92.38 162 SER A C 1
ATOM 1204 O O . SER A 1 162 ? -1.862 -17.388 -8.213 1.00 92.38 162 SER A O 1
ATOM 1206 N N . ALA A 1 163 ? -1.611 -16.486 -6.165 1.00 93.62 163 ALA A N 1
ATOM 1207 C CA . ALA A 1 163 ? -2.528 -17.391 -5.477 1.00 93.62 163 ALA A CA 1
ATOM 1208 C C . ALA A 1 163 ? -3.997 -17.003 -5.705 1.00 93.62 163 ALA A C 1
ATOM 1210 O O . ALA A 1 163 ? -4.834 -17.874 -5.937 1.00 93.62 163 ALA A O 1
ATOM 1211 N N . TRP A 1 164 ? -4.320 -15.704 -5.683 1.00 94.12 164 TRP A N 1
ATOM 1212 C CA . TRP A 1 164 ? -5.708 -15.237 -5.781 1.00 94.12 164 TRP A CA 1
ATOM 1213 C C . TRP A 1 164 ? -6.124 -14.757 -7.180 1.00 94.12 164 TRP A C 1
ATOM 1215 O O . TRP A 1 164 ? -7.324 -14.708 -7.469 1.00 94.12 164 TRP A O 1
ATOM 1225 N N . TYR A 1 165 ? -5.181 -14.416 -8.069 1.00 93.94 165 TYR A N 1
ATOM 1226 C CA . TYR A 1 165 ? -5.498 -13.798 -9.365 1.00 93.94 165 TYR A CA 1
ATOM 1227 C C . TYR A 1 165 ? -6.408 -14.661 -10.242 1.00 93.94 165 TYR A C 1
ATOM 1229 O O . TYR A 1 165 ? -7.376 -14.155 -10.802 1.00 93.94 165 TYR A O 1
ATOM 1237 N N . THR A 1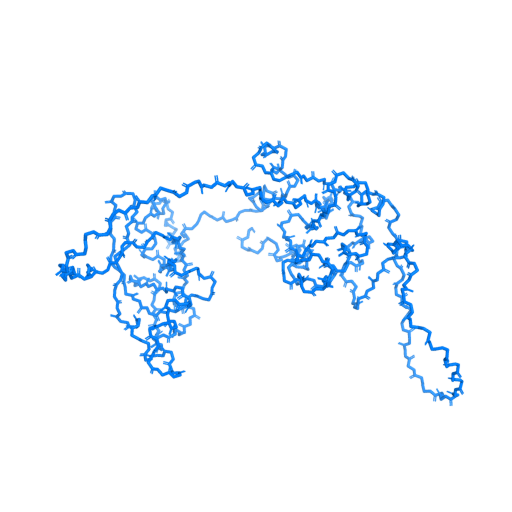 166 ? -6.146 -15.965 -10.334 1.00 92.88 166 THR A N 1
ATOM 1238 C CA . THR A 1 166 ? -6.951 -16.895 -11.145 1.00 92.88 166 THR A CA 1
ATOM 1239 C C . THR A 1 166 ? -8.406 -16.948 -10.677 1.00 92.88 166 THR A C 1
ATOM 1241 O O . THR A 1 166 ? -9.323 -16.925 -11.496 1.00 92.88 166 THR A O 1
ATOM 1244 N N . THR A 1 167 ? -8.632 -16.932 -9.363 1.00 95.44 167 THR A N 1
ATOM 1245 C CA . THR A 1 167 ? -9.965 -16.939 -8.744 1.00 95.44 167 THR A CA 1
ATOM 1246 C C . THR A 1 167 ? -10.730 -15.641 -9.009 1.00 95.44 167 THR A C 1
ATOM 1248 O O . THR A 1 167 ? -11.929 -15.667 -9.298 1.00 95.44 167 THR A O 1
ATOM 1251 N N . PHE A 1 168 ? -10.050 -14.494 -8.942 1.00 94.38 168 PHE A N 1
ATOM 1252 C CA . PHE A 1 168 ? -10.679 -13.171 -9.039 1.00 94.38 168 PHE A CA 1
ATOM 1253 C C . PHE A 1 168 ? -10.412 -12.443 -10.359 1.00 94.38 168 PHE A C 1
ATOM 1255 O O . PHE A 1 168 ? -10.704 -11.254 -10.463 1.00 94.38 168 PHE A O 1
ATOM 1262 N N . GLN A 1 169 ? -9.942 -13.144 -11.393 1.00 93.81 169 GLN A N 1
ATOM 1263 C CA . GLN A 1 169 ? -9.514 -12.556 -12.667 1.00 93.81 169 GLN A CA 1
ATOM 1264 C C . GLN A 1 169 ? -10.578 -11.651 -13.307 1.00 93.81 169 GLN A C 1
ATOM 1266 O O . GLN A 1 169 ? -10.256 -10.628 -13.899 1.00 93.81 169 GLN A O 1
ATOM 1271 N N . ARG A 1 170 ? -11.864 -12.002 -13.165 1.00 94.44 170 ARG A N 1
ATOM 1272 C CA . ARG A 1 170 ? -12.991 -11.217 -13.708 1.00 94.44 170 ARG A CA 1
ATOM 1273 C C . ARG A 1 170 ? -13.359 -9.977 -12.886 1.00 94.44 170 ARG A C 1
ATOM 1275 O O . ARG A 1 170 ? -14.159 -9.175 -13.349 1.00 94.44 170 ARG A O 1
ATOM 1282 N N . LYS A 1 171 ? -12.849 -9.860 -11.660 1.00 94.69 171 LYS A N 1
ATOM 1283 C CA . LYS A 1 171 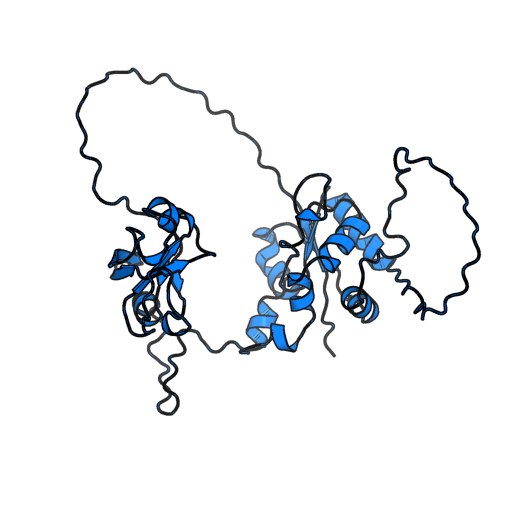? -13.155 -8.780 -10.707 1.00 94.69 171 LYS A CA 1
ATOM 1284 C C . LYS A 1 171 ? -11.965 -7.853 -10.451 1.00 94.69 171 LYS A C 1
ATOM 1286 O O . LYS A 1 171 ? -12.094 -6.911 -9.682 1.00 94.69 171 LYS A O 1
ATOM 1291 N N . THR A 1 172 ? -10.819 -8.141 -11.053 1.00 93.31 172 THR A N 1
ATOM 1292 C CA . THR A 1 172 ? -9.574 -7.404 -10.848 1.00 93.31 172 THR A CA 1
ATOM 1293 C C . THR A 1 172 ? -9.031 -6.884 -12.176 1.00 93.31 172 THR A C 1
ATOM 1295 O O . THR A 1 172 ? -9.537 -7.213 -13.251 1.00 93.31 172 THR A O 1
ATOM 1298 N N . ILE A 1 173 ? -8.008 -6.043 -12.096 1.00 92.25 173 ILE A N 1
ATOM 1299 C CA . ILE A 1 173 ? -7.331 -5.469 -13.256 1.00 92.25 173 ILE A CA 1
ATOM 1300 C C . ILE A 1 173 ? -6.627 -6.595 -14.030 1.00 92.25 173 ILE A C 1
ATOM 1302 O O . ILE A 1 173 ? -6.174 -7.582 -13.451 1.00 92.25 173 ILE A O 1
ATOM 1306 N N . LYS A 1 174 ? -6.540 -6.475 -15.360 1.00 93.88 174 LYS A N 1
ATOM 1307 C CA . LYS A 1 174 ? -5.779 -7.431 -16.178 1.00 93.88 174 LYS A CA 1
ATOM 1308 C C . LYS A 1 174 ? -4.310 -7.429 -15.743 1.00 93.88 174 LYS A C 1
ATOM 1310 O O . LYS A 1 174 ? -3.712 -6.364 -15.613 1.00 93.88 174 LYS A O 1
ATOM 1315 N N . THR A 1 175 ? -3.746 -8.617 -15.545 1.00 92.81 175 THR A N 1
ATOM 1316 C CA . THR A 1 175 ? -2.396 -8.811 -15.016 1.00 92.81 175 THR A CA 1
ATOM 1317 C C . THR A 1 175 ? -1.705 -9.917 -15.786 1.00 92.81 175 THR A C 1
ATOM 1319 O O . THR A 1 175 ? -2.267 -10.997 -15.968 1.00 92.81 175 THR A O 1
ATOM 1322 N N . THR A 1 176 ? -0.465 -9.670 -16.190 1.00 93.62 176 THR A N 1
ATOM 1323 C CA . THR A 1 176 ? 0.454 -10.726 -16.621 1.00 93.62 176 THR A CA 1
ATOM 1324 C C . THR A 1 176 ? 1.368 -11.080 -15.456 1.00 93.62 176 THR A C 1
ATOM 1326 O O . THR A 1 176 ? 1.981 -10.191 -14.870 1.00 93.62 176 THR A O 1
ATOM 1329 N N . ILE A 1 177 ? 1.433 -12.366 -15.103 1.00 93.56 177 ILE A N 1
ATOM 1330 C CA . ILE A 1 177 ? 2.292 -12.880 -14.029 1.00 93.56 177 ILE A CA 1
ATOM 1331 C C . ILE A 1 177 ? 3.503 -13.552 -14.669 1.00 93.56 177 ILE A C 1
ATOM 1333 O O . ILE A 1 177 ? 3.368 -14.576 -15.340 1.00 93.56 177 ILE A O 1
ATOM 1337 N N . ILE A 1 178 ? 4.679 -12.987 -14.430 1.00 90.75 178 ILE A N 1
ATOM 1338 C CA . ILE A 1 178 ? 5.973 -13.540 -14.813 1.00 90.75 178 ILE A CA 1
ATOM 1339 C C . ILE A 1 178 ? 6.446 -14.399 -13.639 1.00 90.75 178 ILE A C 1
ATOM 1341 O O . ILE A 1 178 ? 6.785 -13.896 -12.565 1.00 90.75 178 ILE A O 1
ATOM 1345 N N . ASN A 1 179 ? 6.377 -15.717 -13.821 1.00 81.69 179 ASN A N 1
ATOM 1346 C CA . ASN A 1 179 ? 6.827 -16.684 -12.823 1.00 81.69 179 ASN A CA 1
ATOM 1347 C C . ASN A 1 179 ? 8.341 -16.920 -12.940 1.00 81.69 179 ASN A C 1
ATOM 1349 O O . ASN A 1 179 ? 8.907 -16.701 -14.004 1.00 81.69 179 ASN A O 1
ATOM 1353 N N . ALA A 1 180 ? 8.939 -17.462 -11.873 1.00 67.50 180 ALA A N 1
ATOM 1354 C CA . ALA A 1 180 ? 10.333 -17.911 -11.842 1.00 67.50 180 ALA A CA 1
ATOM 1355 C C . ALA A 1 180 ? 11.356 -16.786 -12.055 1.00 67.50 180 ALA A C 1
ATOM 1357 O O . ALA A 1 180 ? 12.242 -16.885 -12.899 1.00 67.50 180 ALA A O 1
ATOM 1358 N N . LEU A 1 181 ? 11.261 -15.727 -11.248 1.00 78.56 181 LEU A N 1
ATOM 1359 C CA . LEU A 1 181 ? 12.395 -14.827 -11.088 1.00 78.56 181 LEU A CA 1
ATOM 1360 C C . LEU A 1 181 ? 13.517 -15.625 -10.402 1.00 78.56 181 LEU A C 1
ATOM 1362 O O . LEU A 1 181 ? 13.337 -16.101 -9.278 1.00 78.56 181 LEU A O 1
ATOM 1366 N N . GLY A 1 182 ? 14.611 -15.870 -11.126 1.00 79.88 182 GLY A N 1
ATOM 1367 C CA . GLY A 1 182 ? 15.761 -16.625 -10.625 1.00 79.88 182 GLY A CA 1
ATOM 1368 C C . GLY A 1 182 ? 16.457 -15.926 -9.455 1.00 79.88 182 GLY A C 1
ATOM 1369 O O . GLY A 1 182 ? 16.182 -14.761 -9.160 1.00 79.88 182 GLY A O 1
ATOM 1370 N N . GLU A 1 183 ? 17.386 -16.627 -8.801 1.00 84.50 183 GLU A N 1
ATOM 1371 C CA . GLU A 1 183 ? 18.200 -16.050 -7.718 1.00 84.50 183 GLU A CA 1
ATOM 1372 C C . GLU A 1 183 ? 18.995 -14.825 -8.196 1.00 84.50 183 GLU A C 1
ATOM 1374 O O . GLU A 1 183 ? 19.114 -13.856 -7.454 1.00 84.50 183 GLU A O 1
ATOM 1379 N N . ASP A 1 184 ? 19.404 -14.799 -9.467 1.00 87.31 184 ASP A N 1
ATOM 1380 C CA . ASP A 1 184 ? 20.089 -13.659 -10.089 1.00 87.31 184 ASP A CA 1
ATOM 1381 C C . ASP A 1 184 ? 19.237 -12.383 -10.097 1.00 87.31 184 ASP A C 1
ATOM 1383 O O . ASP A 1 184 ? 19.750 -11.282 -9.909 1.00 87.31 184 ASP A O 1
ATOM 1387 N N . PHE A 1 185 ? 17.920 -12.513 -10.285 1.00 89.19 185 PHE A N 1
ATOM 1388 C CA . PHE A 1 185 ? 17.016 -11.364 -10.258 1.00 89.19 185 PHE A CA 1
ATOM 1389 C C . PHE A 1 185 ? 16.821 -10.834 -8.836 1.00 89.19 185 PHE A C 1
ATOM 1391 O O . PHE A 1 185 ? 16.710 -9.628 -8.623 1.00 89.19 185 PHE A O 1
ATOM 1398 N N . ARG A 1 186 ? 16.812 -11.734 -7.847 1.00 88.81 186 ARG A N 1
ATOM 1399 C CA . ARG A 1 186 ? 16.813 -11.349 -6.435 1.00 88.81 186 ARG A CA 1
ATOM 1400 C C . ARG A 1 186 ? 18.112 -10.629 -6.074 1.00 88.81 186 ARG A C 1
ATOM 1402 O O . ARG A 1 186 ? 18.041 -9.539 -5.521 1.00 88.81 186 ARG A O 1
ATOM 1409 N N . ALA A 1 187 ? 19.259 -11.194 -6.446 1.00 88.38 187 ALA A N 1
ATOM 1410 C CA . ALA A 1 187 ? 20.568 -10.584 -6.227 1.00 88.38 187 ALA A CA 1
ATOM 1411 C C . ALA A 1 187 ? 20.674 -9.211 -6.905 1.00 88.38 187 ALA A C 1
ATOM 1413 O O . ALA A 1 187 ? 21.248 -8.287 -6.338 1.00 88.38 187 ALA A O 1
ATOM 1414 N N . TYR A 1 188 ? 20.067 -9.053 -8.085 1.00 90.69 188 TYR A N 1
ATOM 1415 C CA . TYR A 1 188 ? 19.924 -7.754 -8.730 1.00 90.69 188 TYR A CA 1
ATOM 1416 C C . TYR A 1 188 ? 19.123 -6.769 -7.883 1.00 90.69 188 TYR A C 1
ATOM 1418 O O . TYR A 1 188 ? 19.581 -5.650 -7.696 1.00 90.69 188 TYR A O 1
ATOM 1426 N N . LEU A 1 189 ? 17.945 -7.136 -7.373 1.00 89.75 189 LEU A N 1
ATOM 1427 C CA . LEU A 1 189 ? 17.152 -6.213 -6.555 1.00 89.75 189 LEU A CA 1
ATOM 1428 C C . LEU A 1 189 ? 17.857 -5.861 -5.236 1.00 89.75 189 LEU A C 1
ATOM 1430 O O . LEU A 1 189 ? 17.833 -4.700 -4.845 1.00 89.75 189 LEU A O 1
ATOM 1434 N N . GLU A 1 190 ? 18.536 -6.827 -4.613 1.00 89.00 190 GLU A N 1
ATOM 1435 C CA . GLU A 1 190 ? 19.300 -6.652 -3.369 1.00 89.00 190 GLU A CA 1
ATOM 1436 C C . GLU A 1 190 ? 20.628 -5.898 -3.557 1.00 89.00 190 GLU A C 1
ATOM 1438 O O . GLU A 1 190 ? 21.219 -5.458 -2.571 1.00 89.00 190 GLU A O 1
ATOM 1443 N N . SER A 1 191 ? 21.114 -5.735 -4.794 1.00 89.38 191 SER A N 1
ATOM 1444 C CA . SER A 1 191 ? 22.358 -5.006 -5.046 1.00 89.38 191 SER A CA 1
ATOM 1445 C C . SER A 1 191 ? 22.202 -3.520 -4.730 1.00 89.38 191 SER A C 1
ATOM 1447 O O . SER A 1 191 ? 21.181 -2.911 -5.058 1.00 89.38 191 SER A O 1
ATOM 1449 N N . ASP A 1 192 ? 23.249 -2.909 -4.187 1.00 81.94 192 ASP A N 1
ATOM 1450 C CA . ASP A 1 192 ? 23.273 -1.463 -3.979 1.00 81.94 192 ASP A CA 1
ATOM 1451 C C . ASP A 1 192 ? 23.414 -0.699 -5.313 1.00 81.94 192 ASP A C 1
ATOM 1453 O O . ASP A 1 192 ? 23.897 -1.242 -6.316 1.00 81.94 192 ASP A O 1
ATOM 1457 N N . GLY A 1 193 ? 22.981 0.561 -5.319 1.00 83.31 193 GLY A N 1
ATOM 1458 C CA . GLY A 1 193 ? 23.060 1.484 -6.450 1.00 83.31 193 GLY A CA 1
ATOM 1459 C C . GLY A 1 193 ? 21.993 1.269 -7.526 1.00 83.31 193 GLY A C 1
ATOM 1460 O O . GLY A 1 193 ? 21.502 0.169 -7.746 1.00 83.31 193 GLY A O 1
ATOM 1461 N N . LEU A 1 194 ? 21.628 2.331 -8.248 1.00 84.31 194 LEU A N 1
ATOM 1462 C CA . LEU A 1 194 ? 20.620 2.265 -9.307 1.00 84.31 194 LEU A CA 1
ATOM 1463 C C . LEU A 1 194 ? 21.227 1.752 -10.625 1.00 84.31 194 LEU A C 1
ATOM 1465 O O . LEU A 1 194 ? 21.701 2.527 -11.451 1.00 84.31 194 LEU A O 1
ATOM 1469 N N . ILE A 1 195 ? 21.205 0.433 -10.813 1.00 86.31 195 ILE A N 1
ATOM 1470 C CA . ILE A 1 195 ? 21.721 -0.241 -12.013 1.00 86.31 195 ILE A CA 1
ATOM 1471 C C . ILE A 1 195 ? 20.545 -0.655 -12.902 1.00 86.31 195 ILE A C 1
ATOM 1473 O O . ILE A 1 195 ? 19.617 -1.313 -12.428 1.00 86.31 195 ILE A O 1
ATOM 1477 N N . ILE A 1 196 ? 20.584 -0.312 -14.189 1.00 89.56 196 ILE A N 1
ATOM 1478 C CA . ILE A 1 196 ? 19.614 -0.781 -15.189 1.00 89.56 196 ILE A CA 1
ATOM 1479 C C . ILE A 1 196 ? 20.227 -1.965 -15.958 1.00 89.56 196 ILE A C 1
ATOM 1481 O O . ILE A 1 196 ? 21.348 -1.832 -16.451 1.00 89.56 196 ILE A O 1
ATOM 1485 N N . PRO A 1 197 ? 19.542 -3.124 -16.056 1.00 89.00 197 PRO A N 1
ATOM 1486 C CA . PRO A 1 197 ? 20.063 -4.285 -16.772 1.00 89.00 197 PRO A CA 1
ATOM 1487 C C . PRO A 1 197 ? 20.333 -4.016 -18.258 1.00 89.00 197 PRO A C 1
ATOM 1489 O O . PRO A 1 197 ? 19.569 -3.324 -18.938 1.00 89.00 197 PRO A O 1
ATOM 1492 N N . GLU A 1 198 ? 21.391 -4.626 -18.789 1.00 86.81 198 GLU A N 1
ATOM 1493 C CA . GLU A 1 198 ? 21.743 -4.535 -20.205 1.00 86.81 198 GLU A CA 1
ATOM 1494 C C . GLU A 1 198 ? 20.633 -5.142 -21.073 1.00 86.81 198 GLU A C 1
ATOM 1496 O O . GLU A 1 198 ? 20.235 -6.296 -20.885 1.00 86.81 198 GLU A O 1
ATOM 1501 N N . GLY A 1 199 ? 20.153 -4.360 -22.045 1.00 84.12 199 GLY A N 1
ATOM 1502 C CA . GLY A 1 199 ? 19.053 -4.739 -22.936 1.00 84.12 199 GLY A CA 1
ATOM 1503 C C . GLY A 1 199 ? 17.672 -4.237 -22.503 1.00 84.12 199 GLY A C 1
ATOM 1504 O O . GLY A 1 199 ? 16.725 -4.382 -23.280 1.00 84.12 199 GLY A O 1
ATOM 1505 N N . ALA A 1 200 ? 17.549 -3.603 -21.330 1.00 83.25 200 ALA A N 1
ATOM 1506 C CA . ALA A 1 200 ? 16.290 -3.039 -20.835 1.00 83.25 200 ALA A CA 1
ATOM 1507 C C . ALA A 1 200 ? 15.922 -1.689 -21.477 1.00 83.25 200 ALA A C 1
ATOM 1509 O O . ALA A 1 200 ? 14.740 -1.346 -21.562 1.00 83.25 200 ALA A O 1
ATOM 1510 N N . GLU A 1 201 ? 16.921 -0.937 -21.942 1.00 80.69 201 GLU A N 1
ATOM 1511 C CA . GLU A 1 201 ? 16.724 0.310 -22.678 1.00 80.69 201 GLU A CA 1
ATOM 1512 C C . GLU A 1 201 ? 16.326 0.004 -24.126 1.00 80.69 201 GLU A C 1
ATOM 1514 O O . GLU A 1 201 ? 17.121 -0.464 -24.949 1.00 80.69 201 GLU A O 1
ATOM 1519 N N . ASP A 1 202 ? 15.064 0.266 -24.458 1.00 65.12 202 ASP A N 1
ATOM 1520 C CA . ASP A 1 202 ? 14.652 0.346 -25.852 1.00 65.12 202 ASP A CA 1
ATOM 1521 C C . ASP A 1 202 ? 15.368 1.564 -26.440 1.00 65.12 202 ASP A C 1
ATOM 1523 O O . ASP A 1 202 ? 15.085 2.682 -26.016 1.00 65.12 202 ASP A O 1
ATOM 1527 N N . HIS A 1 203 ? 16.312 1.365 -27.366 1.00 46.00 203 HIS A N 1
ATOM 1528 C CA . HIS A 1 203 ? 17.047 2.455 -28.011 1.00 46.00 203 HIS A CA 1
ATOM 1529 C C . HIS A 1 203 ? 16.063 3.466 -28.621 1.00 46.00 203 HIS A C 1
ATOM 1531 O O . HIS A 1 203 ? 15.622 3.336 -29.765 1.00 46.00 203 HIS A O 1
ATOM 1537 N N . ARG A 1 204 ? 15.717 4.502 -27.861 1.00 41.12 204 ARG A N 1
ATOM 1538 C CA . ARG A 1 204 ? 15.274 5.780 -28.391 1.00 41.12 204 ARG A CA 1
ATOM 1539 C C . ARG A 1 204 ? 16.546 6.607 -28.497 1.00 41.12 204 ARG A C 1
ATOM 1541 O O . ARG A 1 204 ? 17.242 6.710 -27.491 1.00 41.12 204 ARG A O 1
ATOM 1548 N N . PRO A 1 205 ? 16.873 7.179 -29.669 1.00 40.50 205 PRO A N 1
ATOM 1549 C CA . PRO A 1 205 ? 17.901 8.201 -29.714 1.00 40.50 205 PRO A CA 1
ATOM 1550 C C . PRO A 1 205 ? 17.407 9.303 -28.785 1.00 40.50 205 PRO A C 1
ATOM 1552 O O . PRO A 1 205 ? 16.383 9.939 -29.053 1.00 40.50 205 PRO A O 1
ATOM 1555 N N . THR A 1 206 ? 18.053 9.431 -27.633 1.00 40.16 206 THR A N 1
ATOM 1556 C CA . THR A 1 206 ? 17.801 10.523 -26.714 1.00 40.16 206 THR A CA 1
ATOM 1557 C C . THR A 1 206 ? 18.071 11.800 -27.489 1.00 40.16 206 THR A C 1
ATOM 1559 O O . THR A 1 206 ? 19.092 11.948 -28.162 1.00 40.16 206 THR A O 1
ATOM 1562 N N . GLY A 1 207 ? 17.082 12.690 -27.473 1.00 42.28 207 GLY A N 1
ATOM 1563 C CA . GLY A 1 207 ? 17.290 14.053 -27.911 1.00 42.28 207 GLY A CA 1
ATOM 1564 C C . GLY A 1 207 ? 18.470 14.619 -27.135 1.00 42.28 207 GLY A C 1
ATOM 1565 O O . GLY A 1 207 ? 18.437 14.654 -25.911 1.00 42.28 207 GLY A O 1
ATOM 1566 N N . ASP A 1 208 ? 19.498 14.968 -27.897 1.00 44.31 208 ASP A N 1
ATOM 1567 C CA . ASP A 1 208 ? 20.420 16.071 -27.681 1.00 44.31 208 ASP A CA 1
ATOM 1568 C C . ASP A 1 208 ? 20.756 16.398 -26.220 1.00 44.31 208 ASP A C 1
ATOM 1570 O O . ASP A 1 208 ? 20.149 17.266 -25.596 1.00 44.31 208 ASP A O 1
ATOM 1574 N N . LEU A 1 209 ? 21.792 15.731 -25.721 1.00 42.03 209 LEU A N 1
ATOM 1575 C CA . LEU A 1 209 ? 22.861 16.426 -25.017 1.00 42.03 209 LEU A CA 1
ATOM 1576 C C . LEU A 1 209 ? 24.179 15.984 -25.651 1.00 42.03 209 LEU A C 1
ATOM 1578 O O . LEU A 1 209 ? 24.872 15.093 -25.166 1.00 42.03 209 LEU A O 1
ATOM 1582 N N . SER A 1 210 ? 24.485 16.595 -26.794 1.00 42.78 210 SER A N 1
ATOM 1583 C CA . SER A 1 210 ? 25.868 16.756 -27.222 1.00 42.78 210 SER A CA 1
ATOM 1584 C C . SER A 1 210 ? 26.596 17.633 -26.201 1.00 42.78 210 SER A C 1
ATOM 1586 O O . SER A 1 210 ? 26.277 18.809 -26.042 1.00 42.78 210 SER A O 1
ATOM 1588 N N . SER A 1 211 ? 27.589 17.058 -25.534 1.00 38.25 211 SER A N 1
ATOM 1589 C CA . SER A 1 211 ? 28.816 17.769 -25.177 1.00 38.25 211 SER A CA 1
ATOM 1590 C C . SER A 1 211 ? 29.892 16.732 -24.889 1.00 38.25 211 SER A C 1
ATOM 1592 O O . SER A 1 211 ? 30.019 16.229 -23.772 1.00 38.25 211 SER A O 1
ATOM 1594 N N . ASP A 1 212 ? 30.617 16.404 -25.955 1.00 47.06 212 ASP A N 1
ATOM 1595 C CA . ASP A 1 212 ? 31.967 15.870 -25.893 1.00 47.06 212 ASP A CA 1
ATOM 1596 C C . ASP A 1 212 ? 32.842 16.843 -25.095 1.00 47.06 212 ASP A C 1
ATOM 1598 O O . ASP A 1 212 ? 33.052 17.974 -25.523 1.00 47.06 212 ASP A O 1
ATOM 1602 N N . GLU A 1 213 ? 33.386 16.397 -23.971 1.00 41.59 213 GLU A N 1
ATOM 1603 C CA . GLU A 1 213 ? 34.634 16.928 -23.422 1.00 41.59 213 GLU A CA 1
ATOM 1604 C C . GLU A 1 213 ? 35.434 15.706 -22.954 1.00 41.59 213 GLU A C 1
ATOM 1606 O O . GLU A 1 213 ? 35.243 15.176 -21.857 1.00 41.59 213 GLU A O 1
ATOM 1611 N N . GLU A 1 214 ? 36.309 15.210 -23.831 1.00 47.28 214 GLU A N 1
ATOM 1612 C CA . GLU A 1 214 ? 37.433 14.386 -23.407 1.00 47.28 214 GLU A CA 1
ATOM 1613 C C . GLU A 1 214 ? 38.320 15.229 -22.483 1.00 47.28 214 GLU A C 1
ATOM 1615 O O . GLU A 1 214 ? 38.957 16.184 -22.929 1.00 47.28 214 GLU A O 1
ATOM 1620 N N . MET A 1 215 ? 38.404 14.867 -21.203 1.00 39.59 215 MET A N 1
ATOM 1621 C CA . MET A 1 215 ? 39.418 15.419 -20.308 1.00 39.59 215 MET A CA 1
ATOM 1622 C C . MET A 1 215 ? 40.188 14.281 -19.645 1.00 39.59 215 MET A C 1
ATOM 1624 O O . MET A 1 215 ? 39.792 13.726 -18.623 1.00 39.59 215 MET A O 1
ATOM 1628 N N . GLY A 1 216 ? 41.311 13.928 -20.269 1.00 47.59 216 GLY A N 1
ATOM 1629 C CA . GLY A 1 216 ? 42.372 13.193 -19.605 1.00 47.59 216 GLY A CA 1
ATOM 1630 C C . GLY A 1 216 ? 43.082 14.106 -18.612 1.00 47.59 216 GLY A C 1
ATOM 1631 O O . GLY A 1 216 ? 43.661 15.124 -18.991 1.00 47.59 216 GLY A O 1
ATOM 1632 N N . SER A 1 217 ? 43.072 13.713 -17.346 1.00 36.69 217 SER A N 1
ATOM 1633 C CA . SER A 1 217 ? 44.057 14.159 -16.369 1.00 36.69 217 SER A CA 1
ATOM 1634 C C . SER A 1 217 ? 44.323 13.021 -15.393 1.00 36.69 217 SER A C 1
ATOM 1636 O O . SER A 1 217 ? 43.454 12.666 -14.600 1.00 36.69 217 SER A O 1
ATOM 1638 N N . ASP A 1 218 ? 45.531 12.471 -15.484 1.00 45.78 218 ASP A N 1
ATOM 1639 C CA . ASP A 1 218 ? 46.164 11.601 -14.498 1.00 45.78 218 ASP A CA 1
ATOM 1640 C C . ASP A 1 218 ? 46.002 12.169 -13.086 1.00 45.78 218 ASP A C 1
ATOM 1642 O O . ASP A 1 218 ? 46.582 13.214 -12.796 1.00 45.78 218 ASP A O 1
ATOM 1646 N N . HIS A 1 219 ? 45.257 11.483 -12.220 1.00 41.38 219 HIS A N 1
ATOM 1647 C CA . HIS A 1 219 ? 45.461 11.488 -10.771 1.00 41.38 219 HIS A CA 1
ATOM 1648 C C . HIS A 1 219 ? 45.342 10.036 -10.293 1.00 41.38 219 HIS A C 1
ATOM 1650 O O . HIS A 1 219 ? 44.267 9.440 -10.296 1.00 41.38 219 HIS A O 1
ATOM 1656 N N . ASP A 1 220 ? 46.504 9.468 -9.979 1.00 48.16 220 ASP A N 1
ATOM 1657 C CA . ASP A 1 220 ? 46.679 8.225 -9.237 1.00 48.16 220 ASP A CA 1
ATOM 1658 C C . ASP A 1 220 ? 46.244 8.478 -7.794 1.00 48.16 220 ASP A C 1
ATOM 1660 O O . ASP A 1 220 ? 46.987 9.082 -7.026 1.00 48.16 220 ASP A O 1
ATOM 1664 N N . ASP A 1 221 ? 45.032 8.051 -7.453 1.00 39.16 221 ASP A N 1
ATOM 1665 C CA . ASP A 1 221 ? 44.608 7.832 -6.077 1.00 39.16 221 ASP A CA 1
ATOM 1666 C C . ASP A 1 221 ? 43.850 6.501 -6.048 1.00 39.16 221 ASP A C 1
ATOM 1668 O O . ASP A 1 221 ? 42.822 6.314 -6.702 1.00 39.16 221 ASP A O 1
ATOM 1672 N N . GLY A 1 222 ? 44.434 5.528 -5.351 1.00 50.81 222 GLY A N 1
ATOM 1673 C CA . GLY A 1 222 ? 43.898 4.181 -5.244 1.00 50.81 222 GLY A CA 1
ATOM 1674 C C . GLY A 1 222 ? 42.545 4.171 -4.545 1.00 50.81 222 GLY A C 1
ATOM 1675 O O . GLY A 1 222 ? 42.469 4.374 -3.336 1.00 50.81 222 GLY A O 1
ATOM 1676 N N . GLU A 1 223 ? 41.497 3.838 -5.292 1.00 39.84 223 GLU A N 1
ATOM 1677 C CA . GLU A 1 223 ? 40.196 3.491 -4.738 1.00 39.84 223 GLU A CA 1
ATOM 1678 C C . GLU A 1 223 ? 39.703 2.167 -5.325 1.00 39.84 223 GLU A C 1
ATOM 1680 O O . GLU A 1 223 ? 39.791 1.885 -6.523 1.00 39.84 223 GLU A O 1
ATOM 1685 N N . ASP A 1 224 ? 39.230 1.332 -4.410 1.00 42.22 224 ASP A N 1
ATOM 1686 C CA . ASP A 1 224 ? 38.656 0.008 -4.591 1.00 42.22 224 ASP A CA 1
ATOM 1687 C C . ASP A 1 224 ? 37.431 0.081 -5.521 1.00 42.22 224 ASP A C 1
ATOM 1689 O O . ASP A 1 224 ? 36.283 0.177 -5.088 1.00 42.22 224 ASP A O 1
ATOM 1693 N N . SER A 1 225 ? 37.669 0.092 -6.835 1.00 43.97 225 SER A N 1
ATOM 1694 C CA . SER A 1 225 ? 36.611 0.001 -7.840 1.00 43.97 225 SER A CA 1
ATOM 1695 C C . SER A 1 225 ? 36.116 -1.440 -7.902 1.00 43.97 225 SER A C 1
ATOM 1697 O O . SER A 1 225 ? 36.491 -2.233 -8.767 1.00 43.97 225 SER A O 1
ATOM 1699 N N . SER A 1 226 ? 35.256 -1.793 -6.943 1.00 48.50 226 SER A N 1
ATOM 1700 C CA . SER A 1 226 ? 34.450 -3.007 -7.031 1.00 48.50 226 SER A CA 1
ATOM 1701 C C . SER A 1 226 ? 33.807 -3.063 -8.425 1.00 48.50 226 SER A C 1
ATOM 1703 O O . SER A 1 226 ? 33.221 -2.066 -8.860 1.00 48.50 226 SER A O 1
ATOM 1705 N N . PRO A 1 227 ? 33.933 -4.176 -9.169 1.00 52.97 227 PRO A N 1
ATOM 1706 C CA . PRO A 1 227 ? 33.424 -4.255 -10.531 1.00 52.97 227 PRO A CA 1
ATOM 1707 C C . PRO A 1 227 ? 31.924 -3.957 -10.522 1.00 52.97 227 PRO A C 1
ATOM 1709 O O . PRO A 1 227 ? 31.165 -4.663 -9.859 1.00 52.97 227 PRO A O 1
ATOM 1712 N N . MET A 1 228 ? 31.498 -2.913 -11.247 1.00 58.00 228 MET A N 1
ATOM 1713 C CA . MET A 1 228 ? 30.079 -2.580 -11.399 1.00 58.00 228 MET A CA 1
ATOM 1714 C C . MET A 1 228 ? 29.329 -3.838 -11.841 1.00 58.00 228 MET A C 1
ATOM 1716 O O . MET A 1 228 ? 29.599 -4.383 -12.917 1.00 58.00 228 MET A O 1
ATOM 1720 N N . ALA A 1 229 ? 28.434 -4.335 -10.988 1.00 66.88 229 ALA A N 1
ATOM 1721 C CA . ALA A 1 229 ? 27.705 -5.563 -11.248 1.00 66.88 229 ALA A CA 1
ATOM 1722 C C . ALA A 1 229 ? 26.850 -5.388 -12.512 1.00 66.88 229 ALA A C 1
ATOM 1724 O O . ALA A 1 229 ? 25.954 -4.546 -12.563 1.00 66.88 229 ALA A O 1
ATOM 1725 N N . ARG A 1 230 ? 27.155 -6.162 -13.558 1.00 80.38 230 ARG A N 1
ATOM 1726 C CA . ARG A 1 230 ? 26.382 -6.183 -14.804 1.00 80.38 230 ARG A CA 1
ATOM 1727 C C . ARG A 1 230 ? 25.296 -7.240 -14.694 1.00 80.38 230 ARG A C 1
ATOM 1729 O O . ARG A 1 230 ? 25.594 -8.406 -14.449 1.00 80.38 230 ARG A O 1
ATOM 1736 N N . PHE A 1 231 ? 24.053 -6.835 -14.916 1.00 87.88 231 PHE A N 1
ATOM 1737 C CA . PHE A 1 231 ? 22.894 -7.724 -14.922 1.00 87.88 231 PHE A CA 1
ATOM 1738 C C . PHE A 1 231 ? 22.234 -7.696 -16.301 1.00 87.88 231 PHE A C 1
ATOM 1740 O O . PHE A 1 231 ? 22.186 -6.647 -16.938 1.00 87.88 231 PHE A O 1
ATOM 1747 N N . SER A 1 232 ? 21.711 -8.831 -16.765 1.00 89.69 232 SER A N 1
ATOM 1748 C CA . SER A 1 232 ? 20.940 -8.915 -18.010 1.00 89.69 232 SER A CA 1
ATOM 1749 C C . SER A 1 232 ? 19.864 -9.988 -17.884 1.00 89.69 232 SER A C 1
ATOM 1751 O O . SER A 1 232 ? 20.143 -11.105 -17.445 1.00 89.69 232 SER A O 1
ATOM 1753 N N . PHE A 1 233 ? 18.629 -9.651 -18.265 1.00 91.81 233 PHE A N 1
ATOM 1754 C CA . PHE A 1 233 ? 17.461 -10.518 -18.095 1.00 91.81 233 PHE A CA 1
ATOM 1755 C C . PHE A 1 233 ? 16.605 -10.589 -19.372 1.00 91.81 233 PHE A C 1
ATOM 1757 O O . PHE A 1 233 ? 15.437 -10.192 -19.366 1.00 91.81 233 PHE A O 1
ATOM 1764 N N . PRO A 1 234 ? 17.134 -11.147 -20.477 1.00 89.94 234 PRO A N 1
ATOM 1765 C CA . PRO A 1 234 ? 16.481 -11.093 -21.788 1.00 89.94 234 PRO A CA 1
ATOM 1766 C C . PRO A 1 234 ? 15.086 -11.742 -21.815 1.00 89.94 234 PRO A C 1
ATOM 1768 O O . PRO A 1 234 ? 14.188 -11.264 -22.510 1.00 89.94 234 PRO A O 1
ATOM 1771 N N . GLU A 1 235 ? 14.869 -12.814 -21.046 1.00 90.38 235 GLU A N 1
ATOM 1772 C CA . GLU A 1 235 ? 13.558 -13.472 -20.951 1.00 90.38 235 GLU A CA 1
ATOM 1773 C C . GLU A 1 235 ? 12.524 -12.613 -20.208 1.00 90.38 235 GLU A C 1
ATOM 1775 O O . GLU A 1 235 ? 11.365 -12.527 -20.627 1.00 90.38 235 GLU A O 1
ATOM 1780 N N . ILE A 1 236 ? 12.939 -11.947 -19.123 1.00 91.94 236 ILE A N 1
ATOM 1781 C CA . ILE A 1 236 ? 12.078 -11.049 -18.342 1.00 91.94 236 ILE A CA 1
ATOM 1782 C C . ILE A 1 236 ? 11.738 -9.822 -19.188 1.00 91.94 236 ILE A C 1
ATOM 1784 O O . ILE A 1 236 ? 10.560 -9.481 -19.317 1.00 91.94 236 ILE A O 1
ATOM 1788 N N . ASP A 1 237 ? 12.730 -9.230 -19.854 1.00 92.19 237 ASP A N 1
ATOM 1789 C CA . ASP A 1 237 ? 12.540 -8.089 -20.749 1.00 92.19 237 ASP A CA 1
ATOM 1790 C C . ASP A 1 237 ? 11.531 -8.403 -21.851 1.00 92.19 237 ASP A C 1
ATOM 1792 O O . ASP A 1 237 ? 10.644 -7.603 -22.154 1.00 92.19 237 ASP A O 1
ATOM 1796 N N . GLN A 1 238 ? 11.627 -9.592 -22.451 1.00 92.25 238 GLN A N 1
ATOM 1797 C CA . GLN A 1 238 ? 10.701 -10.017 -23.493 1.00 92.25 238 GLN A CA 1
ATOM 1798 C C . GLN A 1 238 ? 9.270 -10.154 -22.958 1.00 92.25 238 GLN A C 1
ATOM 1800 O O . GLN A 1 238 ? 8.318 -9.749 -23.632 1.00 92.25 238 GLN A O 1
ATOM 1805 N N . HIS A 1 239 ? 9.092 -10.701 -21.754 1.00 93.12 239 HIS A N 1
ATOM 1806 C CA . HIS A 1 239 ? 7.779 -10.774 -21.117 1.00 93.12 239 HIS A CA 1
ATOM 1807 C C . HIS A 1 239 ? 7.215 -9.390 -20.789 1.00 93.12 239 HIS A C 1
ATOM 1809 O O . HIS A 1 239 ? 6.041 -9.142 -21.076 1.00 93.12 239 HIS A O 1
ATOM 1815 N N . ILE A 1 240 ? 8.038 -8.480 -20.264 1.00 93.38 240 ILE A N 1
ATOM 1816 C CA . ILE A 1 240 ? 7.636 -7.100 -19.968 1.00 93.38 240 ILE A CA 1
ATOM 1817 C C . ILE A 1 240 ? 7.202 -6.389 -21.255 1.00 93.38 240 ILE A C 1
ATOM 1819 O O . ILE A 1 240 ? 6.095 -5.855 -21.312 1.00 93.38 240 ILE A O 1
ATOM 1823 N N . ARG A 1 241 ? 8.000 -6.465 -22.327 1.00 94.12 241 ARG A N 1
ATOM 1824 C CA . ARG A 1 241 ? 7.664 -5.870 -23.633 1.00 94.12 241 ARG A CA 1
ATOM 1825 C C . ARG A 1 241 ? 6.354 -6.413 -24.204 1.00 94.12 241 ARG A C 1
ATOM 1827 O O . ARG A 1 241 ? 5.527 -5.641 -24.684 1.00 94.12 241 ARG A O 1
ATOM 1834 N N . ARG A 1 242 ? 6.116 -7.729 -24.124 1.00 94.50 242 ARG A N 1
ATOM 1835 C CA . ARG A 1 242 ? 4.841 -8.339 -24.556 1.00 94.50 242 ARG A CA 1
ATOM 1836 C C . ARG A 1 242 ? 3.654 -7.827 -23.740 1.00 94.50 242 ARG A C 1
ATOM 1838 O O . ARG A 1 242 ? 2.593 -7.570 -24.311 1.00 94.50 242 ARG A O 1
ATOM 1845 N N . ALA A 1 243 ? 3.821 -7.678 -22.426 1.00 93.75 243 ALA A N 1
ATOM 1846 C CA . ALA A 1 243 ? 2.778 -7.154 -21.550 1.00 93.75 243 ALA A CA 1
ATOM 1847 C C . ALA A 1 243 ? 2.468 -5.684 -21.871 1.00 93.75 243 ALA A C 1
ATOM 1849 O O . ALA A 1 243 ? 1.303 -5.341 -22.054 1.00 93.75 243 ALA A O 1
ATOM 1850 N N . ILE A 1 244 ? 3.495 -4.845 -22.038 1.00 93.50 244 ILE A N 1
ATOM 1851 C CA . ILE A 1 244 ? 3.349 -3.438 -22.444 1.00 93.50 244 ILE A CA 1
ATOM 1852 C C . ILE A 1 244 ? 2.635 -3.344 -23.794 1.00 93.50 244 ILE A C 1
ATOM 1854 O O . ILE A 1 244 ? 1.632 -2.649 -23.908 1.00 93.50 244 ILE A O 1
ATOM 1858 N N . SER A 1 245 ? 3.050 -4.132 -24.790 1.00 94.44 245 SER A N 1
ATOM 1859 C CA . SER A 1 245 ? 2.376 -4.169 -26.094 1.00 94.44 245 SER A CA 1
ATOM 1860 C C . SER A 1 245 ? 0.907 -4.603 -26.012 1.00 94.44 245 SER A C 1
ATOM 1862 O O . SER A 1 245 ? 0.127 -4.245 -26.890 1.00 94.44 245 SER A O 1
ATOM 1864 N N . SER A 1 246 ? 0.524 -5.387 -25.001 1.00 94.06 246 SER A N 1
ATOM 1865 C CA . SER A 1 246 ? -0.853 -5.867 -24.824 1.00 94.06 246 SER A CA 1
ATOM 1866 C C . SER A 1 246 ? -1.737 -4.887 -24.048 1.00 94.06 246 SER A C 1
ATOM 1868 O O . SER A 1 246 ? -2.960 -4.917 -24.198 1.00 94.06 246 SER A O 1
ATOM 1870 N N . TYR A 1 247 ? -1.141 -4.054 -23.193 1.00 92.50 247 TYR A N 1
ATOM 1871 C CA . TYR A 1 247 ? -1.853 -3.192 -22.246 1.00 92.50 247 TYR A CA 1
ATOM 1872 C C . TYR A 1 247 ? -1.609 -1.689 -22.451 1.00 92.50 247 TYR A C 1
ATOM 1874 O O . TYR A 1 247 ? -2.171 -0.904 -21.693 1.00 92.50 247 TYR A O 1
ATOM 1882 N N . ASP A 1 248 ? -0.816 -1.294 -23.454 1.00 90.38 248 ASP A N 1
ATOM 1883 C CA . ASP A 1 248 ? -0.285 0.061 -23.714 1.00 90.38 248 ASP A CA 1
ATOM 1884 C C . ASP A 1 248 ? 0.703 0.559 -22.648 1.00 90.38 248 ASP A C 1
ATOM 1886 O O . ASP A 1 248 ? 1.832 0.938 -22.956 1.00 90.38 248 ASP A O 1
ATOM 1890 N N . ALA A 1 249 ? 0.308 0.511 -21.380 1.00 91.44 249 ALA A N 1
ATOM 1891 C CA . ALA A 1 249 ? 1.166 0.835 -20.257 1.00 91.44 249 ALA A CA 1
ATOM 1892 C C . ALA A 1 249 ? 0.832 -0.024 -19.049 1.00 91.44 249 ALA A C 1
ATOM 1894 O O . ALA A 1 249 ? -0.294 -0.509 -18.879 1.00 91.44 249 ALA A O 1
ATOM 1895 N N . VAL A 1 250 ? 1.836 -0.202 -18.200 1.00 94.56 250 VAL A N 1
ATOM 1896 C CA . VAL A 1 250 ? 1.757 -1.149 -17.100 1.00 94.56 250 VAL A CA 1
ATOM 1897 C C . VAL A 1 250 ? 2.364 -0.601 -15.820 1.00 94.56 250 VAL A C 1
ATOM 1899 O O . VAL A 1 250 ? 3.179 0.307 -15.881 1.00 94.56 250 VAL A O 1
ATOM 1902 N N . PHE A 1 251 ? 2.019 -1.178 -14.672 1.00 93.94 251 PHE A N 1
ATOM 1903 C CA . PHE A 1 251 ? 2.787 -0.984 -13.441 1.00 93.94 251 PHE A CA 1
ATOM 1904 C C . PHE A 1 251 ? 3.256 -2.327 -12.868 1.00 93.94 251 PHE A C 1
ATOM 1906 O O . PHE A 1 251 ? 2.487 -3.300 -12.913 1.00 93.94 251 PHE A O 1
ATOM 1913 N N . PRO A 1 252 ? 4.495 -2.409 -12.349 1.00 94.50 252 PRO A N 1
ATOM 1914 C CA . PRO A 1 252 ? 5.028 -3.626 -11.764 1.00 94.50 252 PRO A CA 1
ATOM 1915 C C . PRO A 1 252 ? 4.602 -3.782 -10.304 1.00 94.50 252 PRO A C 1
ATOM 1917 O O . PRO A 1 252 ? 4.335 -2.810 -9.599 1.00 94.50 252 PRO A O 1
ATOM 1920 N N . LYS A 1 253 ? 4.571 -5.024 -9.833 1.00 93.38 253 LYS A N 1
ATOM 1921 C CA . LYS A 1 253 ? 4.535 -5.375 -8.413 1.00 93.38 253 LYS A CA 1
ATOM 1922 C C . LYS A 1 253 ? 5.163 -6.750 -8.192 1.00 93.38 253 LYS A C 1
ATOM 1924 O O . LYS A 1 253 ? 5.121 -7.582 -9.103 1.00 93.38 253 LYS A O 1
ATOM 1929 N N . LEU A 1 254 ? 5.686 -7.011 -6.997 1.00 92.69 254 LEU A N 1
ATOM 1930 C CA . LEU A 1 254 ? 6.087 -8.364 -6.604 1.00 92.69 254 LEU A CA 1
ATOM 1931 C C . LEU A 1 254 ? 4.867 -9.149 -6.087 1.00 92.69 254 LEU A C 1
ATOM 1933 O O . LEU A 1 254 ? 3.713 -8.862 -6.436 1.00 92.69 254 LEU A O 1
ATOM 1937 N N . ASN A 1 255 ? 5.101 -10.188 -5.290 1.00 90.75 255 ASN A N 1
ATOM 1938 C CA . ASN A 1 255 ? 4.055 -11.088 -4.822 1.00 90.75 255 ASN A CA 1
ATOM 1939 C C . ASN A 1 255 ? 2.948 -10.339 -4.066 1.00 90.75 255 ASN A C 1
ATOM 1941 O O . ASN A 1 255 ? 1.762 -10.592 -4.328 1.00 90.75 255 ASN A O 1
ATOM 1945 N N . TRP A 1 256 ? 3.316 -9.406 -3.186 1.00 89.88 256 TRP A N 1
ATOM 1946 C CA . TRP A 1 256 ? 2.402 -8.709 -2.286 1.00 89.88 256 TRP A CA 1
ATOM 1947 C C . TRP A 1 256 ? 2.316 -7.222 -2.622 1.00 89.88 256 TRP A C 1
ATOM 1949 O O . TRP A 1 256 ? 1.205 -6.728 -2.870 1.00 89.88 256 TRP A O 1
ATOM 1959 N N . THR A 1 257 ? 3.449 -6.538 -2.764 1.00 90.56 257 THR A N 1
ATOM 1960 C CA . THR A 1 257 ? 3.500 -5.070 -2.761 1.00 90.56 257 THR A CA 1
ATOM 1961 C C . THR A 1 257 ? 3.893 -4.474 -4.113 1.00 90.56 257 THR A C 1
ATOM 1963 O O . THR A 1 257 ? 4.608 -5.076 -4.912 1.00 90.56 257 THR A O 1
ATOM 1966 N N . ALA A 1 258 ? 3.342 -3.290 -4.401 1.00 90.94 258 ALA A N 1
ATOM 1967 C CA . ALA A 1 258 ? 3.661 -2.476 -5.574 1.00 90.94 258 ALA A CA 1
ATOM 1968 C C . ALA A 1 258 ? 4.512 -1.264 -5.146 1.00 90.94 258 ALA A C 1
ATOM 1970 O O . ALA A 1 258 ? 4.256 -0.741 -4.057 1.00 90.94 258 ALA A O 1
ATOM 1971 N N . PRO A 1 259 ? 5.430 -0.766 -5.995 1.00 91.88 259 PRO A N 1
ATOM 1972 C CA . PRO A 1 259 ? 6.412 0.264 -5.650 1.00 91.88 259 PRO A CA 1
ATOM 1973 C C . PRO A 1 259 ? 5.823 1.683 -5.628 1.00 91.88 259 PRO A C 1
ATOM 1975 O O . PRO A 1 259 ? 6.292 2.588 -6.312 1.00 91.88 259 PRO A O 1
ATOM 1978 N N . LYS A 1 260 ? 4.724 1.882 -4.892 1.00 89.38 260 LYS A N 1
ATOM 1979 C CA . LYS A 1 260 ? 3.946 3.135 -4.868 1.00 89.38 260 LYS A CA 1
ATOM 1980 C C . LYS A 1 260 ? 4.750 4.325 -4.341 1.00 89.38 260 LYS A C 1
ATOM 1982 O O . LYS A 1 260 ? 4.513 5.452 -4.763 1.00 89.38 260 LYS A O 1
ATOM 1987 N N . ASP A 1 261 ? 5.678 4.052 -3.438 1.00 87.06 261 ASP A N 1
ATOM 1988 C CA . ASP A 1 261 ? 6.662 4.970 -2.870 1.00 87.06 261 ASP A CA 1
ATOM 1989 C C . ASP A 1 261 ? 7.694 5.457 -3.900 1.00 87.06 261 ASP A C 1
ATOM 1991 O O . ASP A 1 261 ? 8.142 6.595 -3.814 1.00 87.06 261 ASP A O 1
ATOM 1995 N N . ALA A 1 262 ? 7.989 4.660 -4.931 1.00 89.19 262 ALA A N 1
ATOM 1996 C CA . ALA A 1 262 ? 8.912 5.011 -6.014 1.00 89.19 262 ALA A CA 1
ATOM 1997 C C . ALA A 1 262 ? 8.231 5.675 -7.223 1.00 89.19 262 ALA A C 1
ATOM 1999 O O . ALA A 1 262 ? 8.860 5.893 -8.257 1.00 89.19 262 ALA A O 1
ATOM 2000 N N . GLY A 1 263 ? 6.940 6.019 -7.127 1.00 86.56 263 GLY A N 1
ATOM 2001 C CA . GLY A 1 263 ? 6.174 6.571 -8.252 1.00 86.56 263 GLY A CA 1
ATOM 2002 C C . GLY A 1 263 ? 6.746 7.867 -8.845 1.00 86.56 263 GLY A C 1
ATOM 2003 O O . GLY A 1 263 ? 6.432 8.189 -9.989 1.00 86.56 263 GLY A O 1
ATOM 2004 N N . TRP A 1 264 ? 7.592 8.579 -8.094 1.00 82.69 264 TRP A N 1
ATOM 2005 C CA . TRP A 1 264 ? 8.290 9.800 -8.504 1.00 82.69 264 TRP A CA 1
ATOM 2006 C C . TRP A 1 264 ? 9.448 9.562 -9.486 1.00 82.69 264 TRP A C 1
ATOM 2008 O O . TRP A 1 264 ? 9.867 10.509 -10.146 1.00 82.69 264 TRP A O 1
ATOM 2018 N N . MET A 1 265 ? 9.943 8.326 -9.622 1.00 85.31 265 MET A N 1
ATOM 2019 C CA . MET A 1 265 ? 11.057 8.000 -10.526 1.00 85.31 265 MET A CA 1
ATOM 2020 C C . MET A 1 265 ? 10.689 8.122 -12.008 1.00 85.31 265 MET A C 1
ATOM 2022 O O . MET A 1 265 ? 11.566 8.259 -12.858 1.00 85.31 265 MET A O 1
ATOM 2026 N N . LEU A 1 266 ? 9.396 8.057 -12.337 1.00 83.88 266 LEU A N 1
ATOM 2027 C CA . LEU A 1 266 ? 8.916 8.141 -13.711 1.00 83.88 266 LEU A CA 1
ATOM 2028 C C . LEU A 1 266 ? 8.382 9.542 -14.014 1.00 83.88 266 LEU A C 1
ATOM 2030 O O . LEU A 1 266 ? 7.263 9.898 -13.649 1.00 83.88 266 LEU A O 1
ATOM 2034 N N . SER A 1 267 ? 9.163 10.320 -14.762 1.00 69.00 267 SER A N 1
ATOM 2035 C CA . SER A 1 267 ? 8.777 11.666 -15.216 1.00 69.00 267 SER A CA 1
ATOM 2036 C C . SER A 1 267 ? 7.769 11.657 -16.376 1.00 69.00 267 SER A C 1
ATOM 2038 O O . SER A 1 267 ? 7.136 12.671 -16.664 1.00 69.00 267 SER A O 1
ATOM 2040 N N . SER A 1 268 ? 7.607 10.519 -17.060 1.00 63.56 268 SER A N 1
ATOM 2041 C CA . SER A 1 268 ? 6.846 10.412 -18.310 1.00 63.56 268 SER A CA 1
ATOM 2042 C C . SER A 1 268 ? 5.528 9.656 -18.117 1.00 63.56 268 SER A C 1
ATOM 2044 O O . SER A 1 268 ? 5.507 8.434 -18.035 1.00 63.56 268 SER A O 1
ATOM 2046 N N . GLY A 1 269 ? 4.395 10.368 -18.119 1.00 61.94 269 GLY A N 1
ATOM 2047 C CA . GLY A 1 269 ? 3.064 9.750 -18.248 1.00 61.94 269 GLY A CA 1
ATOM 2048 C C . GLY A 1 269 ? 2.321 9.405 -16.948 1.00 61.94 269 GLY A C 1
ATOM 2049 O O . GLY A 1 269 ? 1.240 8.822 -17.028 1.00 61.94 269 GLY A O 1
ATOM 2050 N N . GLY A 1 270 ? 2.834 9.799 -15.780 1.00 73.12 270 GLY A N 1
ATOM 2051 C CA . GLY A 1 270 ? 2.150 9.674 -14.485 1.00 73.12 270 GLY A CA 1
ATOM 2052 C C . GLY A 1 270 ? 2.759 8.618 -13.552 1.00 73.12 270 GLY A C 1
ATOM 2053 O O . GLY A 1 270 ? 3.601 7.826 -13.979 1.00 73.12 270 GLY A O 1
ATOM 2054 N N . PRO A 1 271 ? 2.345 8.595 -12.269 1.00 83.06 271 PRO A N 1
ATOM 2055 C CA . PRO A 1 271 ? 2.953 7.726 -11.269 1.00 83.06 271 PRO A CA 1
ATOM 2056 C C . PRO A 1 271 ? 2.762 6.254 -11.645 1.00 83.06 271 PRO A C 1
ATOM 2058 O O . PRO A 1 271 ? 1.658 5.832 -11.994 1.00 83.06 271 PRO A O 1
ATOM 2061 N N . LEU A 1 272 ? 3.842 5.474 -11.544 1.00 88.81 272 LEU A N 1
ATOM 2062 C CA . LEU A 1 272 ? 3.888 4.030 -11.817 1.00 88.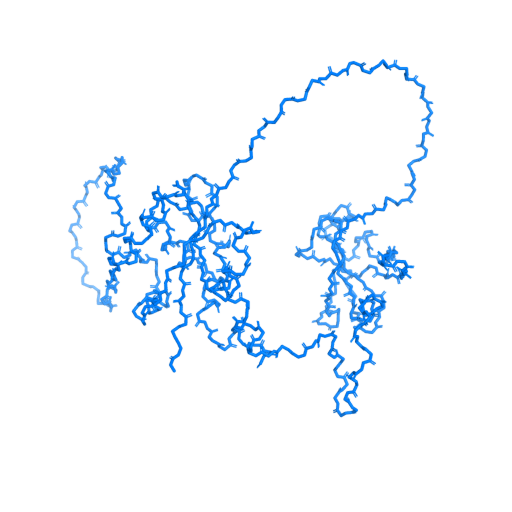81 272 LEU A CA 1
ATOM 2063 C C . LEU A 1 272 ? 3.613 3.602 -13.270 1.00 88.81 272 LEU A C 1
ATOM 2065 O O . LEU A 1 272 ? 3.452 2.410 -13.525 1.00 88.81 272 LEU A O 1
ATOM 2069 N N . ARG A 1 273 ? 3.541 4.531 -14.231 1.00 91.81 273 ARG A N 1
ATOM 2070 C CA . ARG A 1 273 ? 3.254 4.199 -15.632 1.00 91.81 273 ARG A CA 1
ATOM 2071 C C . ARG A 1 273 ? 4.523 3.771 -16.377 1.00 91.81 273 ARG A C 1
ATOM 2073 O O . ARG A 1 273 ? 5.195 4.598 -16.980 1.00 91.81 273 ARG A O 1
ATOM 2080 N N . CYS A 1 274 ? 4.803 2.475 -16.408 1.00 92.06 274 CYS A N 1
ATOM 2081 C CA . CYS A 1 274 ? 5.900 1.901 -17.184 1.00 92.06 274 CYS A CA 1
ATOM 2082 C C . CYS A 1 274 ? 5.509 1.677 -18.648 1.00 92.06 274 CYS A C 1
ATOM 2084 O O . CYS A 1 274 ? 4.458 1.106 -18.958 1.00 92.06 274 CYS A O 1
ATOM 2086 N N . THR A 1 275 ? 6.404 2.082 -19.544 1.00 92.56 275 THR A N 1
ATOM 2087 C CA . THR A 1 275 ? 6.314 1.880 -20.998 1.00 92.56 275 THR A CA 1
ATOM 2088 C C . THR A 1 275 ? 7.528 1.176 -21.593 1.00 92.56 275 THR A C 1
ATOM 2090 O O . THR A 1 275 ? 7.502 0.826 -22.770 1.00 92.56 275 THR A O 1
ATOM 2093 N N . SER A 1 276 ? 8.555 0.918 -20.788 1.00 92.56 276 SER A N 1
ATOM 2094 C CA . SER A 1 276 ? 9.735 0.135 -21.148 1.00 92.56 276 SER A CA 1
ATOM 2095 C C . SER A 1 276 ? 10.134 -0.820 -20.010 1.00 92.56 276 SER A C 1
ATOM 2097 O O . SER A 1 276 ? 9.694 -0.634 -18.868 1.00 92.56 276 SER A O 1
ATOM 2099 N N . PRO A 1 277 ? 10.966 -1.846 -20.275 1.00 93.31 277 PRO A N 1
ATOM 2100 C CA . PRO A 1 277 ? 11.579 -2.649 -19.216 1.00 93.31 277 PRO A CA 1
ATOM 2101 C C . PRO A 1 277 ? 12.430 -1.819 -18.248 1.00 93.31 277 PRO A C 1
ATOM 2103 O O . PRO A 1 277 ? 12.373 -2.060 -17.044 1.00 93.31 277 PRO A O 1
ATOM 2106 N N . ALA A 1 278 ? 13.145 -0.803 -18.744 1.00 92.31 278 ALA A N 1
ATOM 2107 C CA . ALA A 1 278 ? 13.916 0.114 -17.904 1.00 92.31 278 ALA A CA 1
ATOM 2108 C C . ALA A 1 278 ? 13.037 0.804 -16.845 1.00 92.31 278 ALA A C 1
ATOM 2110 O O . ALA A 1 278 ? 13.405 0.815 -15.673 1.00 92.31 278 ALA A O 1
ATOM 2111 N N . ASP A 1 279 ? 11.836 1.268 -17.216 1.00 92.44 279 ASP A N 1
ATOM 2112 C CA . ASP A 1 279 ? 10.888 1.875 -16.268 1.00 92.44 279 ASP A CA 1
ATOM 2113 C C . ASP A 1 279 ? 10.483 0.897 -15.151 1.00 92.44 279 ASP A C 1
ATOM 2115 O O . ASP A 1 279 ? 10.294 1.293 -14.001 1.00 92.44 279 ASP A O 1
ATOM 2119 N N . VAL A 1 280 ? 10.319 -0.388 -15.490 1.00 93.25 280 VAL A N 1
ATOM 2120 C CA . VAL A 1 280 ? 9.939 -1.434 -14.529 1.00 93.25 280 VAL A CA 1
ATOM 2121 C C . VAL A 1 280 ? 11.061 -1.681 -13.528 1.00 93.25 280 VAL A C 1
ATOM 2123 O O . VAL A 1 280 ? 10.805 -1.705 -12.323 1.00 93.25 280 VAL A O 1
ATOM 2126 N N . TYR A 1 281 ? 12.291 -1.852 -14.011 1.00 93.25 281 TYR A N 1
ATOM 2127 C CA . TYR A 1 281 ? 13.449 -2.079 -13.148 1.00 93.25 281 TYR A CA 1
ATOM 2128 C C . TYR A 1 281 ? 13.742 -0.875 -12.258 1.00 93.25 281 TYR A C 1
ATOM 2130 O O . TYR A 1 281 ? 13.964 -1.046 -11.062 1.00 93.25 281 TYR A O 1
ATOM 2138 N N . LEU A 1 282 ? 13.639 0.331 -12.818 1.00 91.50 282 LEU A N 1
ATOM 2139 C CA . LEU A 1 282 ? 13.793 1.587 -12.097 1.00 91.50 282 LEU A CA 1
ATOM 2140 C C . LEU A 1 282 ? 12.829 1.678 -10.906 1.00 91.50 282 LEU A C 1
ATOM 2142 O O . LEU A 1 282 ? 13.261 1.907 -9.782 1.00 91.50 282 LEU A O 1
ATOM 2146 N N . LEU A 1 283 ? 11.532 1.426 -11.117 1.00 92.25 283 LEU A N 1
ATOM 2147 C CA . LEU A 1 283 ? 10.547 1.469 -10.030 1.00 92.25 283 LEU A CA 1
ATOM 2148 C C . LEU A 1 283 ? 10.787 0.413 -8.951 1.00 92.25 283 LEU A C 1
ATOM 2150 O O . LEU A 1 283 ? 10.664 0.715 -7.767 1.00 92.25 283 LEU A O 1
ATOM 2154 N N . LEU A 1 284 ? 11.075 -0.829 -9.349 1.00 92.81 284 LEU A N 1
ATOM 2155 C CA . LEU A 1 284 ? 11.285 -1.920 -8.395 1.00 92.81 284 LEU A CA 1
ATOM 2156 C C . LEU A 1 284 ? 12.517 -1.663 -7.527 1.00 92.81 284 LEU A C 1
ATOM 2158 O O . LEU A 1 284 ? 12.483 -1.925 -6.330 1.00 92.81 284 LEU A O 1
ATOM 2162 N N . LYS A 1 285 ? 13.584 -1.130 -8.123 1.00 91.25 285 LYS A N 1
ATOM 2163 C CA . LYS A 1 285 ? 14.853 -0.903 -7.434 1.00 91.25 285 LYS A CA 1
ATOM 2164 C C . LYS A 1 285 ? 14.852 0.352 -6.561 1.00 91.25 285 LYS A C 1
ATOM 2166 O O . LYS A 1 285 ? 15.602 0.421 -5.598 1.00 91.25 285 LYS A O 1
ATOM 2171 N N . SER A 1 286 ? 13.992 1.320 -6.862 1.00 89.69 286 SER A N 1
ATOM 2172 C CA . SER A 1 286 ? 13.850 2.559 -6.085 1.00 89.69 286 SER A CA 1
ATOM 2173 C C . SER A 1 286 ? 12.774 2.503 -4.994 1.00 89.69 286 SER A C 1
ATOM 2175 O O . SER A 1 286 ? 12.415 3.548 -4.458 1.00 89.69 286 SER A O 1
ATOM 2177 N N . SER A 1 287 ? 12.222 1.322 -4.693 1.00 90.44 287 SER A N 1
ATOM 2178 C CA . SER A 1 287 ? 11.105 1.150 -3.759 1.00 90.44 287 SER A CA 1
ATOM 2179 C C . SER A 1 287 ? 11.498 0.357 -2.514 1.00 90.44 287 SER A C 1
ATOM 2181 O O . SER A 1 287 ? 11.835 -0.827 -2.594 1.00 90.44 287 SER A O 1
ATOM 2183 N N . ASP A 1 288 ? 11.312 0.971 -1.349 1.00 85.94 288 ASP A N 1
ATOM 2184 C CA . ASP A 1 288 ? 11.480 0.333 -0.041 1.00 85.94 288 ASP A CA 1
ATOM 2185 C C . ASP A 1 288 ? 10.432 -0.769 0.169 1.00 85.94 288 ASP A C 1
ATOM 2187 O O . ASP A 1 288 ? 10.700 -1.820 0.757 1.00 85.94 288 ASP A O 1
ATOM 2191 N N . PHE A 1 289 ? 9.226 -0.569 -0.369 1.00 85.94 289 PHE A N 1
ATOM 2192 C CA . PHE A 1 289 ? 8.167 -1.577 -0.337 1.00 85.94 289 PHE A CA 1
ATOM 2193 C C . PHE A 1 289 ? 8.521 -2.843 -1.115 1.00 85.94 289 PHE A C 1
ATOM 2195 O O . PHE A 1 289 ? 8.123 -3.941 -0.728 1.00 85.94 289 PHE A O 1
ATOM 2202 N N . THR A 1 290 ? 9.269 -2.708 -2.206 1.00 84.12 290 THR A N 1
ATOM 2203 C CA . THR A 1 290 ? 9.726 -3.859 -2.991 1.00 84.12 290 THR A CA 1
ATOM 2204 C C . THR A 1 290 ? 10.792 -4.642 -2.227 1.00 84.12 290 THR A C 1
ATOM 2206 O O . THR A 1 290 ? 10.765 -5.870 -2.245 1.00 84.12 290 THR A O 1
ATOM 2209 N N . MET A 1 291 ? 11.663 -3.958 -1.481 1.00 82.25 291 MET A N 1
ATOM 2210 C CA . MET A 1 291 ? 12.660 -4.600 -0.618 1.00 82.25 291 MET A CA 1
ATOM 2211 C C . MET A 1 291 ? 12.022 -5.389 0.529 1.00 82.25 291 MET A C 1
ATOM 2213 O O . MET A 1 291 ? 12.482 -6.483 0.853 1.00 82.25 291 MET A O 1
ATOM 2217 N N . HIS A 1 292 ? 10.920 -4.893 1.101 1.00 81.44 292 HIS A N 1
ATOM 2218 C CA . HIS A 1 292 ? 10.147 -5.648 2.092 1.00 81.44 292 HIS A CA 1
ATOM 2219 C C . HIS A 1 292 ? 9.629 -6.985 1.530 1.00 81.44 292 HIS A C 1
ATOM 2221 O O . HIS A 1 292 ? 9.628 -7.988 2.234 1.00 81.44 292 HIS A O 1
ATOM 2227 N N . ASP A 1 293 ? 9.225 -7.026 0.257 1.00 83.75 293 ASP A N 1
ATOM 2228 C CA . ASP A 1 293 ? 8.740 -8.240 -0.417 1.00 83.75 293 ASP A CA 1
ATOM 2229 C C . ASP A 1 293 ? 9.847 -9.290 -0.691 1.00 83.75 293 ASP A C 1
ATOM 2231 O O . ASP A 1 293 ? 9.531 -10.413 -1.097 1.00 83.75 293 ASP A O 1
ATOM 2235 N N . LEU A 1 294 ? 11.128 -8.955 -0.492 1.00 84.50 294 LEU A N 1
ATOM 2236 C CA . LEU A 1 294 ? 12.267 -9.872 -0.668 1.00 84.50 294 LEU A CA 1
ATOM 2237 C C . LEU A 1 294 ? 12.738 -10.504 0.649 1.00 84.50 294 LEU A C 1
ATOM 2239 O O . LEU A 1 294 ? 13.316 -11.595 0.637 1.00 84.50 294 LEU A O 1
ATOM 2243 N N . ASP A 1 295 ? 12.474 -9.844 1.776 1.00 84.69 295 ASP A N 1
ATOM 2244 C CA . ASP A 1 295 ? 12.861 -10.304 3.107 1.00 84.69 295 ASP A CA 1
ATOM 2245 C C . ASP A 1 295 ? 11.796 -11.250 3.679 1.00 84.69 295 ASP A C 1
ATOM 2247 O O . ASP A 1 295 ? 10.707 -10.847 4.098 1.00 84.69 295 ASP A O 1
ATOM 2251 N N . THR A 1 296 ? 12.114 -12.546 3.703 1.00 79.38 296 THR A N 1
ATOM 2252 C CA . THR A 1 296 ? 11.197 -13.571 4.209 1.00 79.38 296 THR A CA 1
ATOM 2253 C C . THR A 1 296 ? 10.866 -13.396 5.683 1.00 79.38 296 THR A C 1
ATOM 2255 O O . THR A 1 296 ? 9.760 -13.753 6.086 1.00 79.38 296 THR A O 1
ATOM 2258 N N . ASP A 1 297 ? 11.784 -12.860 6.484 1.00 80.25 297 ASP A N 1
ATOM 2259 C CA . ASP A 1 297 ? 11.562 -12.709 7.920 1.00 80.25 297 ASP A CA 1
ATOM 2260 C C . ASP A 1 297 ? 10.572 -11.573 8.189 1.00 80.25 297 ASP A C 1
ATOM 2262 O O . ASP A 1 297 ? 9.683 -11.727 9.024 1.00 80.25 297 ASP A O 1
ATOM 2266 N N . ARG A 1 298 ? 10.638 -10.494 7.400 1.00 81.69 298 ARG A N 1
ATOM 2267 C CA . ARG A 1 298 ? 9.665 -9.389 7.453 1.00 81.69 298 ARG A CA 1
ATOM 2268 C C . ARG A 1 298 ? 8.289 -9.780 6.924 1.00 81.69 298 ARG A C 1
ATOM 2270 O O . ARG A 1 298 ? 7.273 -9.428 7.509 1.00 81.69 298 ARG A O 1
ATOM 2277 N N . ILE A 1 299 ? 8.224 -10.546 5.833 1.00 84.38 299 ILE A N 1
ATOM 2278 C CA . ILE A 1 299 ? 6.942 -10.963 5.232 1.00 84.38 299 ILE A CA 1
ATOM 2279 C C . ILE A 1 299 ? 6.113 -11.837 6.178 1.00 84.38 299 ILE A C 1
ATOM 2281 O O . ILE A 1 299 ? 4.883 -11.769 6.172 1.00 84.38 299 ILE A O 1
ATOM 2285 N N . PHE A 1 300 ? 6.779 -12.689 6.955 1.00 83.31 300 PHE A N 1
ATOM 2286 C CA . PHE A 1 300 ? 6.134 -13.582 7.914 1.00 83.31 300 PHE A CA 1
ATOM 2287 C C . PHE A 1 300 ? 6.235 -13.066 9.353 1.00 83.31 300 PHE A C 1
ATOM 2289 O O . PHE A 1 300 ? 6.033 -13.842 10.287 1.00 83.31 300 PHE A O 1
ATOM 2296 N N . GLU A 1 301 ? 6.536 -11.781 9.550 1.00 77.88 301 GLU A N 1
ATOM 2297 C CA . GLU A 1 301 ? 6.553 -11.185 10.880 1.00 77.88 301 GLU A CA 1
ATOM 2298 C C . GLU A 1 301 ? 5.151 -11.283 11.505 1.00 77.88 301 GLU A C 1
ATOM 2300 O O . GLU A 1 301 ? 4.148 -10.873 10.920 1.00 77.88 301 GLU A O 1
ATOM 2305 N N . GLY A 1 302 ? 5.074 -11.903 12.685 1.00 66.94 302 GLY A N 1
ATOM 2306 C CA . GLY A 1 302 ? 3.811 -12.200 13.365 1.00 66.94 302 GLY A CA 1
ATOM 2307 C C . GLY A 1 302 ? 3.079 -13.469 12.897 1.00 66.94 302 GLY A C 1
ATOM 2308 O O . GLY A 1 302 ? 1.973 -13.699 13.385 1.00 66.94 302 GLY A O 1
ATOM 2309 N N . ALA A 1 303 ? 3.666 -14.280 11.997 1.00 64.50 303 ALA A N 1
ATOM 2310 C CA . ALA A 1 303 ? 3.033 -15.447 11.353 1.00 64.50 303 ALA A CA 1
ATOM 2311 C C . ALA A 1 303 ? 3.675 -16.836 11.588 1.00 64.50 303 ALA A C 1
ATOM 2313 O O . ALA A 1 303 ? 4.847 -16.941 12.021 1.00 64.50 303 ALA A O 1
#

Foldseek 3Di:
DDQQKKKKKFFDDDDDDDDDDDDDDDDPDPPDPDDPDPDDPQDFAEAADALCVDAALLRDRDGLQAWAKAAEPVQQVVQDPDPRSNRGPLAQDWDWDDDPRDTDIHGHRHHDDPTDHRYMYTRNNNVVVHPPPQPDDDDVVDPPRPSDDQDDPVNLVCLFCVNCCVVCVVPDTDMDMGPCPDVLNLVVLVDDDQDFAPPQDPDDPPPDDDDDDDDDDDDDDDDDCDPDDHHHDVPVQVSVQVSCVVRVWIAMDIGHDGLQVQQVQDPPDGGRTDNTSRSRSSSLNSGPRNVCSSDPCSSRPSD

Organism: NCBI:txid456999

pLDDT: mean 76.66, std 21.44, range [31.3, 98.19]

Sequence (303 aa):
MYAFAKLAVLASALGLFSPALAAPVNSTATSDLAARAPYDVHNGWASWYNPSAGIGSCGWQNRDDEWVAAVGTALFQEMMVDGNPNHSKACGKTANVSWNGKTIKVGIVDRCPGCGYNDIDLSPSAFQQFSGLAMSSLNPDNPTIDIFPPLHRKDVLACQTSAWYTTFQRKTIKTTIINALGEDFRAYLESDGLIIPEGAEDHRPTGDLSSDEEMGSDHDDGEDSSPMARFSFPEIDQHIRRAISSYDAVFPKLNWTAPKDAGWMLSSGGPLRCTSPADVYLLLKSSDFTMHDLDTDRIFEGA